Protein AF-0000000084681270 (afdb_homodimer)

Secondary structure (DSSP, 8-state):
----EEEEEE-TT-HHHHGGGGS--TTSSS----EEETTEEEEEESSGGGGTTHHHHHHHS--SSGGG-EEEEEETT-SS-EEEEEETTEEEEEPPTTEEEE--B-TTT--B-TT---EEEETT-SS------/----EEEEEE-TT-HHHHGGGGS--TTSSS----EEETTEEEEEESSGGGGTTHHHHHHHS--SSGGG-EEEEEETT-SS-EEEEEETTEEEEEPPTTEEEE--B-TTT--B-TT---EEEETT-TT------

Radius of gyration: 19.26 Å; Cα contacts (8 Å, |Δi|>4): 509; chains: 2; bounding box: 45×66×45 Å

Organism: Streptomyces collinus (strain DSM 40733 / Tue 365) (NCBI:txid1214242)

Nearest PDB structures (foldseek):
  2n2t-assembly1_A  TM=6.082E-01  e=7.227E-01  synthetic construct
  2ia0-assembly1_B  TM=5.111E-01  e=1.231E+00  Pyrococcus furiosus
  2ko1-assembly1_B  TM=4.071E-01  e=7.668E-01  Chlorobaculum tepidum
  2nwu-assembly1_B  TM=3.210E-01  e=6.811E-01  Saccharolobus solfataricus P2
  1gxu-assembly1_A  TM=4.336E-01  e=3.793E+00  Escherichia coli

Structure (mmCIF, N/CA/C/O backbone):
data_AF-0000000084681270-model_v1
#
loop_
_entity.id
_entity.type
_entity.pdbx_description
1 polymer 'Uncharacterized protein'
#
loop_
_atom_site.group_PDB
_atom_site.id
_atom_site.type_symbol
_atom_site.label_atom_id
_atom_site.label_alt_id
_atom_site.label_comp_id
_atom_site.label_asym_id
_atom_site.label_entity_id
_atom_site.label_seq_id
_atom_site.pdbx_PDB_ins_code
_atom_site.Cartn_x
_atom_site.Cartn_y
_atom_site.Cartn_z
_atom_site.occupancy
_atom_site.B_iso_or_equiv
_atom_site.auth_seq_id
_atom_site.auth_comp_id
_atom_site.auth_asym_id
_atom_site.auth_atom_id
_atom_site.pdbx_PDB_model_num
ATOM 1 N N . MET A 1 1 ? -10 -24.828 -2.941 1 43.88 1 MET A N 1
ATOM 2 C CA . MET A 1 1 ? -10.805 -23.656 -2.627 1 43.88 1 MET A CA 1
ATOM 3 C C . MET A 1 1 ? -10.227 -22.406 -3.277 1 43.88 1 MET A C 1
ATOM 5 O O . MET A 1 1 ? -9.016 -22.312 -3.492 1 43.88 1 MET A O 1
ATOM 9 N N . SER A 1 2 ? -10.945 -21.719 -4.16 1 52.53 2 SER A N 1
ATOM 10 C CA . SER A 1 2 ? -10.539 -20.594 -4.988 1 52.53 2 SER A CA 1
ATOM 11 C C . SER A 1 2 ? -9.953 -19.469 -4.141 1 52.53 2 SER A C 1
ATOM 13 O O . SER A 1 2 ? -10.508 -19.109 -3.104 1 52.53 2 SER A O 1
ATOM 15 N N . ARG A 1 3 ? -8.656 -19.312 -4.172 1 73.75 3 ARG A N 1
ATOM 16 C CA . ARG A 1 3 ? -8.031 -18.203 -3.449 1 73.75 3 ARG A CA 1
ATOM 17 C C . ARG A 1 3 ? -8.078 -16.922 -4.266 1 73.75 3 ARG A C 1
ATOM 19 O O . ARG A 1 3 ? -7.766 -16.922 -5.461 1 73.75 3 ARG A O 1
ATOM 26 N N . ILE A 1 4 ? -8.852 -15.922 -3.771 1 82.81 4 ILE A N 1
ATOM 27 C CA . ILE A 1 4 ? -8.977 -14.609 -4.395 1 82.81 4 ILE A CA 1
ATOM 28 C C . ILE A 1 4 ? -7.793 -13.727 -3.986 1 82.81 4 ILE A C 1
ATOM 30 O O . ILE A 1 4 ? -7.395 -13.719 -2.818 1 82.81 4 ILE A O 1
ATOM 34 N N . ALA A 1 5 ? -7.145 -13.188 -4.996 1 88.88 5 ALA A N 1
ATOM 35 C CA . ALA A 1 5 ? -6.051 -12.258 -4.734 1 88.88 5 ALA A CA 1
ATOM 36 C C . ALA A 1 5 ? -6.355 -10.883 -5.312 1 88.88 5 ALA A C 1
ATOM 38 O O . ALA A 1 5 ? -6.93 -10.766 -6.398 1 88.88 5 ALA A O 1
ATOM 39 N N . GLU A 1 6 ? -6.09 -9.852 -4.547 1 93.12 6 GLU A N 1
ATOM 40 C CA . GLU A 1 6 ? -6.125 -8.477 -5.02 1 93.12 6 GLU A CA 1
ATOM 41 C C . GLU A 1 6 ? -4.715 -7.91 -5.191 1 93.12 6 GLU A C 1
ATOM 43 O O . GLU A 1 6 ? -3.857 -8.102 -4.328 1 93.12 6 GLU A O 1
ATOM 48 N N . VAL A 1 7 ? -4.492 -7.234 -6.332 1 95.06 7 VAL A N 1
ATOM 49 C CA . VAL A 1 7 ? -3.197 -6.629 -6.633 1 95.06 7 VAL A CA 1
ATOM 50 C C . VAL A 1 7 ? -3.371 -5.133 -6.883 1 95.06 7 VAL A C 1
ATOM 52 O O . VAL A 1 7 ? -4.242 -4.723 -7.652 1 95.06 7 VAL A O 1
ATOM 55 N N . ILE A 1 8 ? -2.592 -4.328 -6.207 1 96.75 8 ILE A N 1
ATOM 56 C CA . ILE A 1 8 ? -2.566 -2.881 -6.395 1 96.75 8 ILE A CA 1
ATOM 57 C C . ILE A 1 8 ? -1.189 -2.451 -6.898 1 96.75 8 ILE A C 1
ATOM 59 O O . ILE A 1 8 ? -0.165 -2.85 -6.336 1 96.75 8 ILE A O 1
ATOM 63 N N . VAL A 1 9 ? -1.15 -1.712 -7.945 1 97.88 9 VAL A N 1
ATOM 64 C CA . VAL A 1 9 ? 0.09 -1.148 -8.469 1 97.88 9 VAL A CA 1
ATOM 65 C C . VAL A 1 9 ? 0.09 0.366 -8.273 1 97.88 9 VAL A C 1
ATOM 67 O O . VAL A 1 9 ? -0.853 1.051 -8.68 1 97.88 9 VAL A O 1
ATOM 70 N N . LEU A 1 10 ? 1.058 0.84 -7.605 1 97.62 10 LEU A N 1
ATOM 71 C CA . LEU A 1 10 ? 1.328 2.266 -7.453 1 97.62 10 LEU A CA 1
ATOM 72 C C . LEU A 1 10 ? 2.623 2.65 -8.164 1 97.62 10 LEU A C 1
ATOM 74 O O . LEU A 1 10 ? 3.656 2.008 -7.965 1 97.62 10 LEU A O 1
ATOM 78 N N . ALA A 1 11 ? 2.559 3.627 -8.977 1 97.31 11 ALA A N 1
ATOM 79 C CA . ALA A 1 11 ? 3.736 4.059 -9.727 1 97.31 11 ALA A CA 1
ATOM 80 C C . ALA A 1 11 ? 3.553 5.469 -10.273 1 97.31 11 ALA A C 1
ATOM 82 O O . ALA A 1 11 ? 2.49 5.805 -10.797 1 97.31 11 ALA A O 1
ATOM 83 N N . SER A 1 12 ? 4.57 6.258 -10.102 1 95 12 SER A N 1
ATOM 84 C CA . SER A 1 12 ? 4.52 7.629 -10.594 1 95 12 SER A CA 1
ATOM 85 C C . SER A 1 12 ? 4.695 7.676 -12.109 1 95 12 SER A C 1
ATOM 87 O O . SER A 1 12 ? 5.566 7.004 -12.664 1 95 12 SER A O 1
ATOM 89 N N . ASN A 1 13 ? 3.797 8.531 -12.734 1 94.5 13 ASN A N 1
ATOM 90 C CA . ASN A 1 13 ? 3.898 8.805 -14.164 1 94.5 13 ASN A CA 1
ATOM 91 C C . ASN A 1 13 ? 3.9 7.516 -14.984 1 94.5 13 ASN A C 1
ATOM 93 O O . ASN A 1 13 ? 4.688 7.375 -15.922 1 94.5 13 ASN A O 1
ATOM 97 N N . ALA A 1 14 ? 3.053 6.555 -14.633 1 96.88 14 ALA A N 1
ATOM 98 C CA . ALA A 1 14 ? 3.15 5.223 -15.227 1 96.88 14 ALA A CA 1
ATOM 99 C C . ALA A 1 14 ? 1.938 4.926 -16.109 1 96.88 14 ALA A C 1
ATOM 101 O O . ALA A 1 14 ? 1.683 3.768 -16.453 1 96.88 14 ALA A O 1
ATOM 102 N N . GLN A 1 15 ? 1.218 5.934 -16.5 1 96.38 15 GLN A N 1
ATOM 103 C CA . GLN A 1 15 ? -0.01 5.742 -17.266 1 96.38 15 GLN A CA 1
ATOM 104 C C . GLN A 1 15 ? 0.264 4.992 -18.562 1 96.38 15 GLN A C 1
ATOM 106 O O . GLN A 1 15 ? -0.46 4.059 -18.906 1 96.38 15 GLN A O 1
ATOM 111 N N . GLU A 1 16 ? 1.3 5.414 -19.234 1 96.81 16 GLU A N 1
ATOM 112 C CA . GLU A 1 16 ? 1.617 4.809 -20.516 1 96.81 16 GLU A CA 1
ATOM 113 C C . GLU A 1 16 ? 2.039 3.352 -20.359 1 96.81 16 GLU A C 1
ATOM 115 O O . GLU A 1 16 ? 1.731 2.514 -21.203 1 96.81 16 GLU A O 1
ATOM 120 N N . ILE A 1 17 ? 2.736 3.02 -19.312 1 97.25 17 ILE A N 1
ATOM 121 C CA . ILE A 1 17 ? 3.203 1.666 -19.031 1 97.25 17 ILE A CA 1
ATOM 122 C C . ILE A 1 17 ? 2.018 0.776 -18.672 1 97.25 17 ILE A C 1
ATOM 124 O O . ILE A 1 17 ? 1.953 -0.384 -19.078 1 97.25 17 ILE A O 1
ATOM 128 N N . MET A 1 18 ? 1.016 1.371 -17.953 1 97.62 18 MET A N 1
ATOM 129 C CA . MET A 1 18 ? -0.075 0.577 -17.391 1 97.62 18 MET A CA 1
ATOM 130 C C . MET A 1 18 ? -1.214 0.436 -18.391 1 97.62 18 MET A C 1
ATOM 132 O O . MET A 1 18 ? -2.025 -0.485 -18.297 1 97.62 18 MET A O 1
ATOM 136 N N . GLU A 1 19 ? -1.28 1.261 -19.359 1 96.94 19 GLU A N 1
ATOM 137 C CA . GLU A 1 19 ? -2.395 1.277 -20.297 1 96.94 19 GLU A CA 1
ATOM 138 C C . GLU A 1 19 ? -2.607 -0.097 -20.922 1 96.94 19 GLU A C 1
ATOM 140 O O . GLU A 1 19 ? -3.709 -0.647 -20.875 1 96.94 19 GLU A O 1
ATOM 145 N N . PRO A 1 20 ? -1.596 -0.76 -21.484 1 96.25 20 PRO A N 1
ATOM 146 C CA . PRO A 1 20 ? -1.811 -2.092 -22.047 1 96.25 20 PRO A CA 1
ATOM 147 C C . PRO A 1 20 ? -2.275 -3.109 -21.016 1 96.25 20 PRO A C 1
ATOM 149 O O . PRO A 1 20 ? -2.961 -4.078 -21.359 1 96.25 20 PRO A O 1
ATOM 152 N N . LEU A 1 21 ? -1.941 -2.914 -19.766 1 96.12 21 LEU A N 1
ATOM 153 C CA . LEU A 1 21 ? -2.258 -3.869 -18.703 1 96.12 21 LEU A CA 1
ATOM 154 C C . LEU A 1 21 ? -3.707 -3.723 -18.266 1 96.12 21 LEU A C 1
ATOM 156 O O . LEU A 1 21 ? -4.211 -4.547 -17.5 1 96.12 21 LEU A O 1
ATOM 160 N N . THR A 1 22 ? -4.359 -2.652 -18.75 1 95.94 22 THR A N 1
ATOM 161 C CA . THR A 1 22 ? -5.766 -2.436 -18.422 1 95.94 22 THR A CA 1
ATOM 162 C C . THR A 1 22 ? -6.664 -3.088 -19.469 1 95.94 22 THR A C 1
ATOM 164 O O . THR A 1 22 ? -7.891 -3.014 -19.375 1 95.94 22 THR A O 1
ATOM 167 N N . ARG A 1 23 ? -6.07 -3.727 -20.406 1 94.88 23 ARG A N 1
ATOM 168 C CA . ARG A 1 23 ? -6.805 -4.449 -21.438 1 94.88 23 ARG A CA 1
ATOM 169 C C . ARG A 1 23 ? -6.559 -5.949 -21.328 1 94.88 23 ARG A C 1
ATOM 171 O O . ARG A 1 23 ? -5.488 -6.383 -20.891 1 94.88 23 ARG A O 1
ATOM 178 N N . ARG A 1 24 ? -7.594 -6.637 -21.797 1 89.56 24 ARG A N 1
ATOM 179 C CA . ARG A 1 24 ? -7.41 -8.086 -21.844 1 89.56 24 ARG A CA 1
ATOM 180 C C . ARG A 1 24 ? -6.418 -8.477 -22.922 1 89.56 24 ARG A C 1
ATOM 182 O O . ARG A 1 24 ? -6.426 -7.906 -24.016 1 89.56 24 ARG A O 1
ATOM 189 N N . ASP A 1 25 ? -5.578 -9.344 -22.656 1 91.5 25 ASP A N 1
ATOM 190 C CA . ASP A 1 25 ? -4.59 -9.891 -23.578 1 91.5 25 ASP A CA 1
ATOM 191 C C . ASP A 1 25 ? -4.395 -11.391 -23.359 1 91.5 25 ASP A C 1
ATOM 193 O O . ASP A 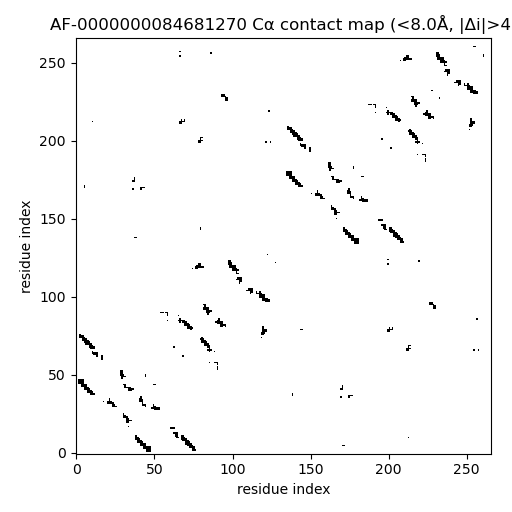1 25 ? -3.787 -11.805 -22.375 1 91.5 25 ASP A O 1
ATOM 197 N N . PRO A 1 26 ? -4.875 -12.219 -24.281 1 88.62 26 PRO A N 1
ATOM 198 C CA . PRO A 1 26 ? -4.789 -13.672 -24.109 1 88.62 26 PRO A CA 1
ATOM 199 C C . PRO A 1 26 ? -3.357 -14.195 -24.188 1 88.62 26 PRO A C 1
ATOM 201 O O . PRO A 1 26 ? -3.092 -15.344 -23.828 1 88.62 26 PRO A O 1
ATOM 204 N N . ASN A 1 27 ? -2.457 -13.344 -24.609 1 89.62 27 ASN A N 1
ATOM 205 C CA . ASN A 1 27 ? -1.076 -13.781 -24.781 1 89.62 27 ASN A CA 1
ATOM 206 C C . ASN A 1 27 ? -0.263 -13.594 -23.5 1 89.62 27 ASN A C 1
ATOM 208 O O . ASN A 1 27 ? 0.881 -14.047 -23.422 1 89.62 27 ASN A O 1
ATOM 212 N N . ARG A 1 28 ? -0.824 -13.008 -22.484 1 88.38 28 ARG A N 1
ATOM 213 C CA . ARG A 1 28 ? -0.102 -12.781 -21.234 1 88.38 28 ARG A CA 1
ATOM 214 C C . ARG A 1 28 ? -0.109 -14.031 -20.375 1 88.38 28 ARG A C 1
ATOM 216 O O . ARG A 1 28 ? -1.04 -14.836 -20.438 1 88.38 28 ARG A O 1
ATOM 223 N N . LYS A 1 29 ? 0.938 -14.133 -19.547 1 88.31 29 LYS A N 1
ATOM 224 C CA . LYS A 1 29 ? 1.085 -15.273 -18.641 1 88.31 29 LYS A CA 1
ATOM 225 C C . LYS A 1 29 ? 0.02 -15.25 -17.547 1 88.31 29 LYS A C 1
ATOM 227 O O . LYS A 1 29 ? -0.285 -16.281 -16.953 1 88.31 29 LYS A O 1
ATOM 232 N N . TRP A 1 30 ? -0.422 -14.102 -17.281 1 89.44 30 TRP A N 1
ATOM 233 C CA . TRP A 1 30 ? -1.449 -13.961 -16.266 1 89.44 30 TRP A CA 1
ATOM 234 C C . TRP A 1 30 ? -2.771 -13.516 -16.875 1 89.44 30 TRP A C 1
ATOM 236 O O . TRP A 1 30 ? -2.801 -12.984 -17.984 1 89.44 30 TRP A O 1
ATOM 246 N N . SER A 1 31 ? -3.793 -13.836 -16.094 1 86.81 31 SER A N 1
ATOM 247 C CA . SER A 1 31 ? -5.133 -13.523 -16.594 1 86.81 31 SER A CA 1
ATOM 248 C C . SER A 1 31 ? -5.711 -12.297 -15.891 1 86.81 31 SER A C 1
ATOM 250 O O . SER A 1 31 ? -5.25 -11.914 -14.812 1 86.81 31 SER A O 1
ATOM 252 N N . GLY A 1 32 ? -6.512 -11.586 -16.641 1 87.19 32 GLY A N 1
ATOM 253 C CA . GLY A 1 32 ? -7.188 -10.445 -16.047 1 87.19 32 GLY A CA 1
ATOM 254 C C . GLY A 1 32 ? -6.695 -9.117 -16.578 1 87.19 32 GLY A C 1
ATOM 255 O O . GLY A 1 32 ? -6.078 -9.062 -17.641 1 87.19 32 GLY A O 1
ATOM 256 N N . GLN A 1 33 ? -7.168 -8.055 -15.961 1 93.25 33 GLN A N 1
ATOM 257 C CA . GLN A 1 33 ? -6.789 -6.703 -16.359 1 93.25 33 GLN A CA 1
ATOM 258 C C . GLN A 1 33 ? -6.863 -5.742 -15.172 1 93.25 33 GLN A C 1
ATOM 260 O O . GLN A 1 33 ? -7.688 -5.922 -14.266 1 93.25 33 GLN A O 1
ATOM 265 N N . PHE A 1 34 ? -6 -4.754 -15.227 1 95.69 34 PHE A N 1
ATOM 266 C CA . PHE A 1 34 ? -6.008 -3.715 -14.203 1 95.69 34 PHE A CA 1
ATOM 267 C C . PHE A 1 34 ? -7.039 -2.643 -14.531 1 95.69 34 PHE A C 1
ATOM 269 O O . PHE A 1 34 ? -7.422 -2.475 -15.695 1 95.69 34 PHE A O 1
ATOM 276 N N . ALA A 1 35 ? -7.5 -2.033 -13.492 1 95.44 35 ALA A N 1
ATOM 277 C CA . ALA A 1 35 ? -8.328 -0.837 -13.609 1 95.44 35 ALA A CA 1
ATOM 278 C C . ALA A 1 35 ? -7.746 0.319 -12.805 1 95.44 35 ALA A C 1
ATOM 280 O O . ALA A 1 35 ? -7.258 0.123 -11.688 1 95.44 35 ALA A O 1
ATOM 281 N N . ALA A 1 36 ? -7.848 1.485 -13.375 1 93.31 36 ALA A N 1
ATOM 282 C CA . ALA A 1 36 ? -7.328 2.668 -12.695 1 93.31 36 ALA A CA 1
ATOM 283 C C . ALA A 1 36 ? -8.117 2.963 -11.43 1 93.31 36 ALA A C 1
ATOM 285 O O . ALA A 1 36 ? -9.344 2.816 -11.406 1 93.31 36 ALA A O 1
ATOM 286 N N . ALA A 1 37 ? -7.426 3.328 -10.391 1 89.88 37 ALA A N 1
ATOM 287 C CA . ALA A 1 37 ? -8 3.736 -9.109 1 89.88 37 ALA A CA 1
ATOM 288 C C . ALA A 1 37 ? -7.145 4.809 -8.445 1 89.88 37 ALA A C 1
ATOM 290 O O . ALA A 1 37 ? -6.098 4.508 -7.871 1 89.88 37 ALA A O 1
ATOM 291 N N . GLY A 1 38 ? -7.617 6.043 -8.453 1 84.38 38 GLY A N 1
ATOM 292 C CA . GLY A 1 38 ? -6.77 7.117 -7.957 1 84.38 38 GLY A CA 1
ATOM 293 C C . GLY A 1 38 ? -5.465 7.242 -8.719 1 84.38 38 GLY A C 1
ATOM 294 O O . GLY A 1 38 ? -5.465 7.367 -9.945 1 84.38 38 GLY A O 1
ATOM 295 N N . HIS A 1 39 ? -4.383 7.207 -7.961 1 82.5 39 HIS A N 1
ATOM 296 C CA . HIS A 1 39 ? -3.068 7.312 -8.586 1 82.5 39 HIS A CA 1
ATOM 297 C C . HIS A 1 39 ? -2.447 5.938 -8.797 1 82.5 39 HIS A C 1
ATOM 299 O O . HIS A 1 39 ? -1.242 5.824 -9.031 1 82.5 39 HIS A O 1
ATOM 305 N N . GLY A 1 40 ? -3.271 4.906 -8.688 1 94.44 40 GLY A N 1
ATOM 306 C CA . GLY A 1 40 ? -2.783 3.551 -8.891 1 94.44 40 GLY A CA 1
ATOM 307 C C . GLY A 1 40 ? -3.705 2.705 -9.75 1 94.44 40 GLY A C 1
ATOM 308 O O . GLY A 1 40 ? -4.516 3.238 -10.508 1 94.44 40 GLY A O 1
ATOM 309 N N . TRP A 1 41 ? -3.461 1.406 -9.789 1 96.94 41 TRP A N 1
ATOM 310 C CA . TRP A 1 41 ? -4.227 0.421 -10.539 1 96.94 41 TRP A CA 1
ATOM 311 C C . TRP A 1 41 ? -4.523 -0.81 -9.695 1 96.94 41 TRP A C 1
ATOM 313 O O . TRP A 1 41 ? -3.682 -1.24 -8.898 1 96.94 41 TRP A O 1
ATOM 323 N N . VAL A 1 42 ? -5.707 -1.335 -9.883 1 96.25 42 VAL A N 1
ATOM 324 C CA . VAL A 1 42 ? -6.121 -2.473 -9.07 1 96.25 42 VAL A CA 1
ATOM 325 C C . VAL A 1 42 ? -6.613 -3.602 -9.977 1 96.25 42 VAL A C 1
ATOM 327 O O . VAL A 1 42 ? -7.207 -3.348 -11.023 1 96.25 42 VAL A O 1
ATOM 330 N N . ALA A 1 43 ? -6.344 -4.844 -9.602 1 94.06 43 ALA A N 1
ATOM 331 C CA . ALA A 1 43 ? -6.879 -6.043 -10.242 1 94.06 43 ALA A CA 1
ATOM 332 C C . ALA A 1 43 ? -7.211 -7.117 -9.219 1 94.06 43 ALA A C 1
ATOM 334 O O . ALA A 1 43 ? -6.566 -7.207 -8.172 1 94.06 43 ALA A O 1
ATOM 335 N N . GLU A 1 44 ? -8.227 -7.852 -9.531 1 91 44 GLU A N 1
ATOM 336 C CA . GLU A 1 44 ? -8.617 -8.992 -8.703 1 91 44 GLU A CA 1
ATOM 337 C C . GLU A 1 44 ? -8.484 -10.305 -9.477 1 91 44 GLU A C 1
ATOM 339 O O . GLU A 1 44 ? -8.867 -10.383 -10.648 1 91 44 GLU A O 1
ATOM 344 N N . PHE A 1 45 ? -7.965 -11.25 -8.742 1 88.06 45 PHE A N 1
ATOM 345 C CA . PHE A 1 45 ? -7.789 -12.57 -9.32 1 88.06 45 PHE A CA 1
ATOM 346 C C . PHE A 1 45 ? -8.516 -13.633 -8.492 1 88.06 45 PHE A C 1
ATOM 348 O O . PHE A 1 45 ? -8.383 -13.656 -7.27 1 88.06 45 PHE A O 1
ATOM 355 N N . VAL A 1 46 ? -9.328 -14.516 -9.1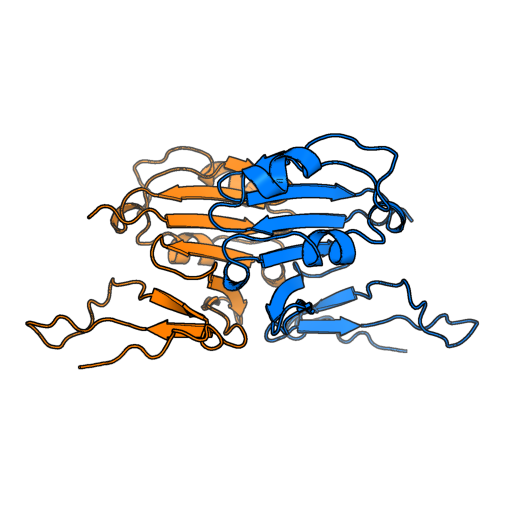33 1 81.25 46 VAL A N 1
ATOM 356 C CA . VAL A 1 46 ? -10.164 -15.477 -8.43 1 81.25 46 VAL A CA 1
ATOM 357 C C . VAL A 1 46 ? -9.43 -16.812 -8.305 1 81.25 46 VAL A C 1
ATOM 359 O O . VAL A 1 46 ? -9.859 -17.703 -7.566 1 81.25 46 VAL A O 1
ATOM 362 N N . ARG A 1 47 ? -8.297 -17.031 -8.922 1 77.88 47 ARG A N 1
ATOM 363 C CA . ARG A 1 47 ? -7.484 -18.234 -8.797 1 77.88 47 ARG A CA 1
ATOM 364 C C . ARG A 1 47 ? -5.996 -17.906 -8.82 1 77.88 47 ARG A C 1
ATOM 366 O O . ARG A 1 47 ? -5.578 -16.969 -9.5 1 77.88 47 ARG A O 1
ATOM 373 N N . ARG A 1 48 ? -5.309 -18.672 -8.086 1 74.12 48 ARG A N 1
ATOM 374 C CA . ARG A 1 48 ? -3.865 -18.469 -8.008 1 74.12 48 ARG A CA 1
ATOM 375 C C . ARG A 1 48 ? -3.225 -18.578 -9.391 1 74.12 48 ARG A C 1
ATOM 377 O O . ARG A 1 48 ? -2.303 -17.812 -9.711 1 74.12 48 ARG A O 1
ATOM 384 N N . SER A 1 49 ? -3.746 -19.453 -10.086 1 70.5 49 SER A N 1
ATOM 385 C CA . SER A 1 49 ? -3.176 -19.656 -11.414 1 70.5 49 SER A CA 1
ATOM 386 C C . SER A 1 49 ? -3.363 -18.422 -12.289 1 70.5 49 SER A C 1
ATOM 388 O O . SER A 1 49 ? -2.664 -18.234 -13.289 1 70.5 49 SER A O 1
ATOM 390 N N . GLY A 1 50 ? -4.227 -17.641 -11.867 1 74.25 50 GLY A N 1
ATOM 391 C CA . GLY A 1 50 ? -4.574 -16.484 -12.695 1 74.25 50 GLY A CA 1
ATOM 392 C C . GLY A 1 50 ? -3.543 -15.383 -12.641 1 74.25 50 GLY A C 1
ATOM 393 O O . GLY A 1 50 ? -3.523 -14.5 -13.5 1 74.25 50 GLY A O 1
ATOM 394 N N . TRP A 1 51 ? -2.684 -15.492 -11.672 1 76.25 51 TRP A N 1
ATOM 395 C CA . TRP A 1 51 ? -1.766 -14.359 -11.617 1 76.25 51 TRP A CA 1
ATOM 396 C C . TRP A 1 51 ? -0.318 -14.836 -11.555 1 76.25 51 TRP A C 1
ATOM 398 O O . TRP A 1 51 ? 0.581 -14.062 -11.211 1 76.25 51 TRP A O 1
ATOM 408 N N . VAL A 1 52 ? -0.188 -16.047 -11.867 1 79.25 52 VAL A N 1
ATOM 409 C CA . VAL A 1 52 ? 1.174 -16.547 -12.016 1 79.25 52 VAL A CA 1
ATOM 410 C C . VAL A 1 52 ? 1.886 -15.797 -13.141 1 79.25 52 VAL A C 1
ATOM 412 O O . VAL A 1 52 ? 1.355 -15.672 -14.242 1 79.25 52 VAL A O 1
ATOM 415 N N . GLY A 1 53 ? 3.051 -15.242 -12.812 1 88.25 53 GLY A N 1
ATOM 416 C CA . GLY A 1 53 ? 3.824 -14.508 -13.805 1 88.25 53 GLY A CA 1
ATOM 417 C C . GLY A 1 53 ? 3.607 -13.008 -13.734 1 88.25 53 GLY A C 1
ATOM 418 O O . GLY A 1 53 ? 4.316 -12.242 -14.391 1 88.25 53 GLY A O 1
ATOM 419 N N . LEU A 1 54 ? 2.621 -12.578 -13.062 1 91.81 54 LEU A N 1
ATOM 420 C CA . LEU A 1 54 ? 2.268 -11.164 -13 1 91.81 54 LEU A CA 1
ATOM 421 C C . LEU A 1 54 ? 3.438 -10.336 -12.477 1 91.81 54 LEU A C 1
ATOM 423 O O . LEU A 1 54 ? 3.803 -9.32 -13.078 1 91.81 54 LEU A O 1
ATOM 427 N N . LEU A 1 55 ? 4.062 -10.789 -11.398 1 93.31 55 LEU A N 1
ATOM 428 C CA . LEU A 1 55 ? 5.148 -10.031 -10.789 1 93.31 55 LEU A CA 1
ATOM 429 C C . LEU A 1 55 ? 6.336 -9.914 -11.742 1 93.31 55 LEU A C 1
ATOM 431 O O . LEU A 1 55 ? 6.969 -8.859 -11.828 1 93.31 55 LEU A O 1
ATOM 435 N N . GLU A 1 56 ? 6.598 -11.016 -12.414 1 93.94 56 GLU A N 1
ATOM 436 C CA . GLU A 1 56 ? 7.664 -10.984 -13.414 1 93.94 56 GLU A CA 1
ATOM 437 C C . GLU A 1 56 ? 7.355 -9.992 -14.523 1 93.94 56 GLU A C 1
ATOM 439 O O . GLU A 1 56 ? 8.25 -9.273 -14.984 1 93.94 56 GLU A O 1
ATOM 444 N N . ASP A 1 57 ? 6.16 -10.031 -14.953 1 95.38 57 ASP A N 1
ATOM 445 C CA . ASP A 1 57 ? 5.73 -9.102 -15.992 1 95.38 57 ASP A CA 1
ATOM 446 C C . ASP A 1 57 ? 5.863 -7.652 -15.523 1 95.38 57 ASP A C 1
ATOM 448 O O . ASP A 1 57 ? 6.453 -6.824 -16.219 1 95.38 57 ASP A O 1
ATOM 452 N N . LEU A 1 58 ? 5.367 -7.301 -14.328 1 96.94 58 LEU A N 1
ATOM 453 C CA . LEU A 1 58 ? 5.453 -5.957 -13.773 1 96.94 58 LEU A CA 1
ATOM 454 C C . LEU A 1 58 ? 6.91 -5.539 -13.594 1 96.94 58 LEU A C 1
ATOM 456 O O . LEU A 1 58 ? 7.273 -4.398 -13.891 1 96.94 58 LEU A O 1
ATOM 460 N N . GLU A 1 59 ? 7.734 -6.469 -13.164 1 97.88 59 GLU A N 1
ATOM 461 C CA . GLU A 1 59 ? 9.156 -6.203 -12.953 1 97.88 59 GLU A CA 1
ATOM 462 C C . GLU A 1 59 ? 9.836 -5.773 -14.25 1 97.88 59 GLU A C 1
ATOM 464 O O . GLU A 1 59 ? 10.719 -4.914 -14.234 1 97.88 59 GLU A O 1
ATOM 469 N N . SER A 1 60 ? 9.398 -6.312 -15.258 1 96.88 60 SER A N 1
ATOM 470 C CA . SER A 1 60 ? 10.094 -6.152 -16.531 1 96.88 60 SER A CA 1
ATOM 471 C C . SER A 1 60 ? 9.633 -4.891 -17.25 1 96.88 60 SER A C 1
ATOM 473 O O . SER A 1 60 ? 10.234 -4.488 -18.25 1 96.88 60 SER A O 1
ATOM 475 N N . GLN A 1 61 ? 8.602 -4.254 -16.812 1 97.5 61 GLN A N 1
ATOM 476 C CA . GLN A 1 61 ? 8.094 -3.066 -17.484 1 97.5 61 GLN A CA 1
ATOM 477 C C . GLN A 1 61 ? 9.109 -1.928 -17.438 1 97.5 61 GLN A C 1
ATOM 479 O O . GLN A 1 61 ? 9.836 -1.779 -16.453 1 97.5 61 GLN A O 1
ATOM 484 N N . PRO A 1 62 ? 9.203 -1.114 -18.453 1 97.31 62 PRO A N 1
ATOM 485 C CA . PRO A 1 62 ? 10.109 0.04 -18.453 1 97.31 62 PRO A CA 1
ATOM 486 C C . PRO A 1 62 ? 9.562 1.216 -17.656 1 97.31 62 PRO A C 1
ATOM 488 O O . PRO A 1 62 ? 9.203 2.248 -18.219 1 97.31 62 PRO A O 1
ATOM 491 N N . TRP A 1 63 ? 9.594 1.099 -16.328 1 97.56 63 TRP A N 1
ATOM 492 C CA . TRP A 1 63 ? 9.047 2.113 -15.445 1 97.56 63 TRP A CA 1
ATOM 493 C C . TRP A 1 63 ? 9.812 3.424 -15.57 1 97.56 63 TRP A C 1
ATOM 495 O O . TRP A 1 63 ? 11.047 3.443 -15.469 1 97.56 63 TRP A O 1
ATOM 505 N N . PRO A 1 64 ? 9.078 4.527 -15.742 1 96.75 64 PRO A N 1
ATOM 506 C CA . PRO A 1 64 ? 9.781 5.816 -15.797 1 96.75 64 PRO A CA 1
ATOM 507 C C . PRO A 1 64 ? 10.469 6.172 -14.484 1 96.75 64 PRO A C 1
ATOM 509 O O . PRO A 1 64 ? 11.516 6.828 -14.492 1 96.75 64 PRO A O 1
ATOM 512 N N . SER A 1 65 ? 9.844 5.816 -13.367 1 96.06 65 SER A N 1
ATOM 513 C CA . SER A 1 65 ? 10.406 5.988 -12.031 1 96.06 65 SER A CA 1
ATOM 514 C C . SER A 1 65 ? 10.352 4.688 -11.242 1 96.06 65 SER A C 1
ATOM 516 O O . SER A 1 65 ? 9.477 4.504 -10.391 1 96.06 65 SER A O 1
ATOM 518 N N . PRO A 1 66 ? 11.312 3.816 -11.422 1 97 66 PRO A N 1
ATOM 519 C CA . PRO A 1 66 ? 11.281 2.488 -10.805 1 97 66 PRO A CA 1
ATOM 520 C C . PRO A 1 66 ? 11.18 2.549 -9.281 1 97 66 PRO A C 1
ATOM 522 O O . PRO A 1 66 ? 10.508 1.716 -8.672 1 97 66 PRO A O 1
ATOM 525 N N . HIS A 1 67 ? 11.75 3.566 -8.688 1 96.88 67 HIS A N 1
ATOM 526 C CA . HIS A 1 67 ? 11.797 3.654 -7.23 1 96.88 67 HIS A CA 1
ATOM 527 C C . HIS A 1 67 ? 10.438 4.039 -6.66 1 96.88 67 HIS A C 1
ATOM 529 O O . HIS A 1 67 ? 10.211 3.932 -5.453 1 96.88 67 HIS A O 1
ATOM 535 N N . SER A 1 68 ? 9.539 4.492 -7.52 1 97 68 SER A N 1
ATOM 536 C CA . SER A 1 68 ? 8.195 4.84 -7.078 1 97 68 SER A CA 1
ATOM 537 C C . SER A 1 68 ? 7.266 3.631 -7.125 1 97 68 SER A C 1
ATOM 539 O O . SER A 1 68 ? 6.16 3.666 -6.578 1 97 68 SER A O 1
ATOM 541 N N . VAL A 1 69 ? 7.68 2.545 -7.727 1 98.06 69 VAL A N 1
ATOM 542 C CA . VAL A 1 69 ? 6.812 1.397 -7.969 1 98.06 69 VAL A CA 1
ATOM 543 C C . VAL A 1 69 ? 6.598 0.629 -6.668 1 98.06 69 VAL A C 1
ATOM 545 O O . VAL A 1 69 ? 7.562 0.239 -6.004 1 98.06 69 VAL A O 1
ATOM 548 N N . GLN A 1 70 ? 5.398 0.463 -6.297 1 98.5 70 GLN A N 1
ATOM 549 C CA . GLN A 1 70 ? 4.953 -0.372 -5.184 1 98.5 70 GLN A CA 1
ATOM 550 C C . GLN A 1 70 ? 3.801 -1.279 -5.605 1 98.5 70 GLN A C 1
ATOM 552 O O . GLN A 1 70 ? 2.871 -0.837 -6.281 1 98.5 70 GLN A O 1
ATOM 557 N N . VAL A 1 71 ? 3.949 -2.545 -5.32 1 97.81 71 VAL A N 1
ATOM 558 C CA . VAL A 1 71 ? 2.906 -3.523 -5.613 1 97.81 71 VAL A CA 1
ATOM 559 C C . VAL A 1 71 ? 2.412 -4.152 -4.312 1 97.81 71 VAL A C 1
ATOM 561 O O . VAL A 1 71 ? 3.203 -4.695 -3.535 1 97.81 71 VAL A O 1
ATOM 564 N N . LEU A 1 72 ? 1.135 -3.965 -4.035 1 97.06 72 LEU A N 1
ATOM 565 C CA . LEU A 1 72 ? 0.517 -4.613 -2.883 1 9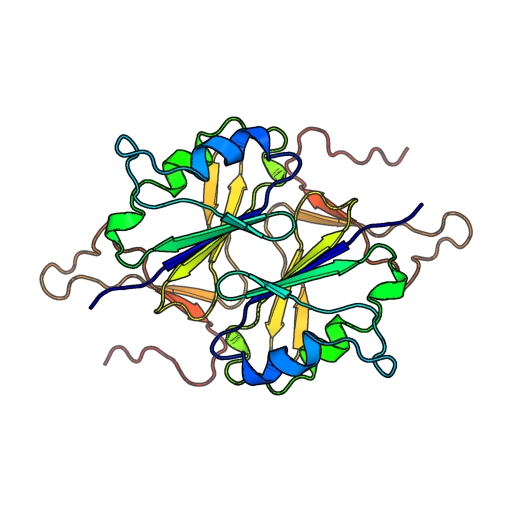7.06 72 LEU A CA 1
ATOM 566 C C . LEU A 1 72 ? -0.302 -5.824 -3.316 1 97.06 72 LEU A C 1
ATOM 568 O O . LEU A 1 72 ? -1.061 -5.754 -4.285 1 97.06 72 LEU A O 1
ATOM 572 N N . ILE A 1 73 ? -0.073 -6.945 -2.664 1 94.56 73 ILE A N 1
ATOM 573 C CA . ILE A 1 73 ? -0.814 -8.164 -2.969 1 94.56 73 ILE A CA 1
ATOM 574 C C . ILE A 1 73 ? -1.469 -8.703 -1.699 1 94.56 73 ILE A C 1
ATOM 576 O O . ILE A 1 73 ? -0.826 -8.789 -0.65 1 94.56 73 ILE A O 1
ATOM 580 N N . HIS A 1 74 ? -2.732 -8.961 -1.812 1 94.12 74 HIS A N 1
ATOM 581 C CA . HIS A 1 74 ? -3.484 -9.586 -0.728 1 94.12 74 HIS A CA 1
ATOM 582 C C . HIS A 1 74 ? -4.156 -10.875 -1.194 1 94.12 74 HIS A C 1
ATOM 584 O O . HIS A 1 74 ? -5.105 -10.828 -1.979 1 94.12 74 HIS A O 1
ATOM 590 N N . ASP A 1 75 ? -3.521 -11.969 -0.699 1 88.06 75 ASP A N 1
ATOM 591 C CA . ASP A 1 75 ? -4.219 -13.242 -0.82 1 88.06 75 ASP A CA 1
ATOM 592 C C . ASP A 1 75 ? -5.309 -13.375 0.241 1 88.06 75 ASP A C 1
ATOM 594 O O . ASP A 1 75 ? -5.148 -12.898 1.367 1 88.06 75 ASP A O 1
ATOM 598 N N . GLU A 1 76 ? -6.312 -14 -0.04 1 86.94 76 GLU A N 1
ATOM 599 C CA . GLU A 1 76 ? -7.477 -14.102 0.832 1 86.94 76 GLU A CA 1
ATOM 600 C C . GLU A 1 76 ? -7.09 -14.594 2.223 1 86.94 76 GLU A C 1
ATOM 602 O O . GLU A 1 76 ? -7.723 -14.234 3.215 1 86.94 76 GLU A O 1
ATOM 607 N N . GLU A 1 77 ? -6.035 -15.344 2.324 1 88.44 77 GLU A N 1
ATOM 608 C CA . GLU A 1 77 ? -5.645 -15.93 3.604 1 88.44 77 GLU A CA 1
ATOM 609 C C . GLU A 1 77 ? -4.676 -15.023 4.355 1 88.44 77 GLU A C 1
ATOM 611 O O . GLU A 1 77 ? -4.391 -15.242 5.531 1 88.44 77 GLU A O 1
ATOM 616 N N . ASP A 1 78 ? -4.191 -14 3.682 1 92.56 78 ASP A N 1
ATOM 617 C CA . ASP A 1 78 ? -3.242 -13.086 4.305 1 92.56 78 ASP A CA 1
ATOM 618 C C . ASP A 1 78 ? -3.932 -12.203 5.344 1 92.56 78 ASP A C 1
ATOM 620 O O . ASP A 1 78 ? -5.066 -11.766 5.137 1 92.56 78 ASP A O 1
ATOM 624 N N . ASP A 1 79 ? -3.195 -11.852 6.391 1 95.56 79 ASP A N 1
ATOM 625 C CA . ASP A 1 79 ? -3.713 -10.93 7.402 1 95.56 79 ASP A CA 1
ATOM 626 C C . ASP A 1 79 ? -3.729 -9.492 6.883 1 95.56 79 ASP A C 1
ATOM 628 O O . ASP A 1 79 ? -4.539 -8.68 7.324 1 95.56 79 ASP A O 1
ATOM 632 N N . CYS A 1 80 ? -2.914 -9.141 6.035 1 96.81 80 CYS A N 1
ATOM 633 C CA . CYS A 1 80 ? -2.781 -7.824 5.426 1 96.81 80 CYS A CA 1
ATOM 634 C C . CYS A 1 80 ? -2.092 -7.918 4.07 1 96.81 80 CYS A C 1
ATOM 636 O O . CYS A 1 80 ? -1.765 -9.016 3.609 1 96.81 80 CYS A O 1
ATOM 638 N N . PHE A 1 81 ? -1.999 -6.859 3.363 1 96.94 81 PHE A N 1
ATOM 639 C CA . PHE A 1 81 ? -1.327 -6.852 2.07 1 96.94 81 PHE A CA 1
ATOM 640 C C . PHE A 1 81 ? 0.183 -6.965 2.242 1 96.94 81 PHE A C 1
ATOM 642 O O . PHE A 1 81 ? 0.766 -6.305 3.105 1 96.94 81 PHE A O 1
ATOM 649 N N . GLY A 1 82 ? 0.786 -7.848 1.479 1 97 82 GLY A N 1
ATOM 650 C CA . GLY A 1 82 ? 2.225 -7.75 1.284 1 97 82 GLY A CA 1
ATOM 651 C C . GLY A 1 82 ? 2.627 -6.605 0.373 1 97 82 GLY A C 1
ATOM 652 O O . GLY A 1 82 ? 1.799 -6.078 -0.373 1 97 82 GLY A O 1
ATOM 653 N N . LEU A 1 83 ? 3.875 -6.195 0.475 1 98.19 83 LEU A N 1
ATOM 654 C CA . LEU A 1 83 ? 4.379 -5.066 -0.297 1 98.19 83 LEU A CA 1
ATOM 655 C C . LEU A 1 83 ? 5.645 -5.453 -1.061 1 98.19 83 LEU A C 1
ATOM 657 O O . LEU A 1 83 ? 6.559 -6.055 -0.494 1 98.19 83 LEU A O 1
ATOM 661 N N . TRP A 1 84 ? 5.633 -5.191 -2.387 1 97.81 84 TRP A N 1
ATOM 662 C CA . TRP A 1 84 ? 6.809 -5.348 -3.234 1 97.81 84 TRP A CA 1
ATOM 663 C C . TRP A 1 84 ? 7.316 -3.99 -3.719 1 97.81 84 TRP A C 1
ATOM 665 O O . TRP A 1 84 ? 6.52 -3.092 -4.008 1 97.81 84 TRP A O 1
ATOM 675 N N . MET A 1 85 ? 8.562 -3.824 -3.771 1 98.31 85 MET A N 1
ATOM 676 C CA . MET A 1 85 ? 9.219 -2.611 -4.254 1 98.31 85 MET A CA 1
ATOM 677 C C . MET A 1 85 ? 10.375 -2.951 -5.188 1 98.31 85 MET A C 1
ATOM 679 O O . MET A 1 85 ? 10.906 -4.062 -5.145 1 98.31 85 MET A O 1
ATOM 683 N N . MET A 1 86 ? 10.719 -2.004 -6.035 1 98.12 86 MET A N 1
ATOM 684 C CA . MET A 1 86 ? 11.859 -2.164 -6.93 1 98.12 86 MET A CA 1
ATOM 685 C C . MET A 1 86 ? 13.172 -1.909 -6.191 1 98.12 86 MET A C 1
ATOM 687 O O . MET A 1 86 ? 13.422 -0.793 -5.734 1 98.12 86 MET A O 1
ATOM 691 N N . HIS A 1 87 ? 13.945 -2.938 -5.961 1 97.06 87 HIS A N 1
ATOM 692 C CA . HIS A 1 87 ? 15.289 -2.877 -5.402 1 97.06 87 HIS A CA 1
ATOM 693 C C . HIS A 1 87 ? 16.312 -3.457 -6.371 1 97.06 87 HIS A C 1
ATOM 695 O O . HIS A 1 87 ? 16.234 -4.629 -6.742 1 97.06 87 HIS A O 1
ATOM 701 N N . ASP A 1 88 ? 17.297 -2.619 -6.816 1 95.5 88 ASP A N 1
ATOM 702 C CA . ASP A 1 88 ? 18.359 -3.057 -7.723 1 95.5 88 ASP A CA 1
ATOM 703 C C . ASP A 1 88 ? 17.766 -3.729 -8.961 1 95.5 88 ASP A C 1
ATOM 705 O O . ASP A 1 88 ? 18.219 -4.801 -9.359 1 95.5 88 ASP A O 1
ATOM 709 N N . GLY A 1 89 ? 16.719 -3.176 -9.422 1 94.81 89 GLY A N 1
ATOM 710 C CA . GLY A 1 89 ? 16.125 -3.623 -10.672 1 94.81 89 GLY A CA 1
ATOM 711 C C . GLY A 1 89 ? 15.211 -4.82 -10.5 1 94.81 89 GLY A C 1
ATOM 712 O O . GLY A 1 89 ? 14.703 -5.363 -11.484 1 94.81 89 GLY A O 1
ATOM 713 N N . ARG A 1 90 ? 14.977 -5.207 -9.305 1 97.38 90 ARG A N 1
ATOM 714 C CA . ARG A 1 90 ? 14.133 -6.363 -9.031 1 97.38 90 ARG A CA 1
ATOM 715 C C . ARG A 1 90 ? 12.93 -5.969 -8.172 1 97.38 90 ARG A C 1
ATOM 717 O O . ARG A 1 90 ? 13.055 -5.156 -7.258 1 97.38 90 ARG A O 1
ATOM 724 N N . LEU A 1 91 ? 11.805 -6.508 -8.523 1 97.31 91 LEU A N 1
ATOM 725 C CA . LEU A 1 91 ? 10.617 -6.367 -7.691 1 97.31 91 LEU A CA 1
ATOM 726 C C . LEU A 1 91 ? 10.617 -7.398 -6.566 1 97.31 91 LEU A C 1
ATOM 728 O O . LEU A 1 91 ? 10.398 -8.586 -6.812 1 97.31 91 LEU A O 1
ATOM 732 N N . VAL A 1 92 ? 10.828 -6.965 -5.332 1 96.81 92 VAL A N 1
ATOM 733 C CA . VAL A 1 92 ? 10.992 -7.902 -4.227 1 96.81 92 VAL A CA 1
ATOM 734 C C . VAL A 1 92 ? 9.992 -7.574 -3.117 1 96.81 92 VAL A C 1
ATOM 736 O O . VAL A 1 92 ? 9.641 -6.41 -2.914 1 96.81 92 VAL A O 1
ATOM 739 N N . GLU A 1 93 ? 9.57 -8.609 -2.447 1 96.38 93 GLU A N 1
ATOM 740 C CA . GLU A 1 93 ? 8.75 -8.375 -1.265 1 96.38 93 GLU A CA 1
ATOM 741 C C . GLU A 1 93 ? 9.57 -7.781 -0.125 1 96.38 93 GLU A C 1
ATOM 743 O O . GLU A 1 93 ? 10.609 -8.336 0.252 1 96.38 93 GLU A O 1
ATOM 748 N N . VAL A 1 94 ? 9.078 -6.672 0.441 1 97.06 94 VAL A N 1
ATOM 749 C CA . VAL A 1 94 ? 9.812 -6.051 1.536 1 97.06 94 VAL A CA 1
ATOM 750 C C . VAL A 1 94 ? 9.219 -6.488 2.873 1 97.06 94 VAL A C 1
ATOM 752 O O . VAL A 1 94 ? 8.008 -6.664 2.992 1 97.06 94 VAL A O 1
ATOM 755 N N . PRO A 1 95 ? 10.117 -6.723 3.795 1 95.25 95 PRO A N 1
ATOM 756 C CA . PRO A 1 95 ? 9.609 -7.117 5.109 1 95.25 95 PRO A CA 1
ATOM 757 C C . PRO A 1 95 ? 8.836 -5.996 5.805 1 95.25 95 PRO A C 1
ATOM 759 O O . PRO A 1 95 ? 9.281 -4.848 5.805 1 95.25 95 PRO A O 1
ATOM 762 N N . LEU A 1 96 ? 7.672 -6.312 6.27 1 97.19 96 LEU A N 1
ATOM 763 C CA . LEU A 1 96 ? 6.883 -5.406 7.102 1 97.19 96 LEU A CA 1
ATOM 764 C C . LEU A 1 96 ? 6.988 -5.785 8.57 1 97.19 96 LEU A C 1
ATOM 766 O O . LEU A 1 96 ? 6.992 -6.973 8.914 1 97.19 96 LEU A O 1
ATOM 770 N N . PRO A 1 97 ? 7.16 -4.801 9.406 1 96.5 97 PRO A N 1
ATOM 771 C CA . PRO A 1 97 ? 7.246 -5.129 10.836 1 96.5 97 PRO A CA 1
ATOM 772 C C . PRO A 1 97 ? 6.043 -5.93 11.328 1 96.5 97 PRO A C 1
ATOM 774 O O . PRO A 1 97 ? 4.926 -5.727 10.852 1 96.5 97 PRO A O 1
ATOM 777 N N . ARG A 1 98 ? 6.363 -6.875 12.18 1 97 98 ARG A N 1
ATOM 778 C CA . ARG A 1 98 ? 5.363 -7.672 12.883 1 97 98 ARG A CA 1
ATOM 779 C C . ARG A 1 98 ? 4.578 -8.547 11.906 1 97 98 ARG A C 1
ATOM 781 O O . ARG A 1 98 ? 3.381 -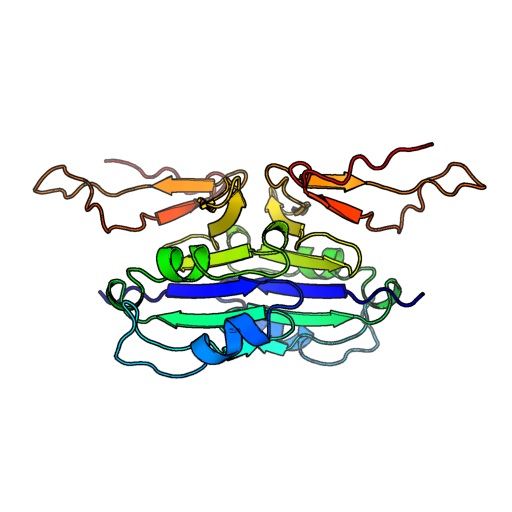8.773 12.094 1 97 98 ARG A O 1
ATOM 788 N N . THR A 1 99 ? 5.137 -8.867 10.805 1 96.75 99 THR A N 1
ATOM 789 C CA . THR A 1 99 ? 4.555 -9.828 9.875 1 96.75 99 THR A CA 1
ATOM 790 C C . THR A 1 99 ? 5.551 -10.938 9.555 1 96.75 99 THR A C 1
ATOM 792 O O . THR A 1 99 ? 6.766 -10.75 9.664 1 96.75 99 THR A O 1
ATOM 795 N N . SER A 1 100 ? 5.059 -12.086 9.211 1 94.19 100 SER A N 1
ATOM 796 C CA . SER A 1 100 ? 5.855 -13.203 8.711 1 94.19 100 SER A CA 1
ATOM 797 C C . SER A 1 100 ? 5.086 -14.016 7.684 1 94.19 100 SER A C 1
ATOM 799 O O . SER A 1 100 ? 3.883 -14.242 7.832 1 94.19 100 SER A O 1
ATOM 801 N N . ARG A 1 101 ? 5.77 -14.375 6.664 1 91.44 101 ARG A N 1
ATOM 802 C CA . ARG A 1 101 ? 5.16 -15.25 5.668 1 91.44 101 ARG A CA 1
ATOM 803 C C . ARG A 1 101 ? 5.43 -16.719 5.988 1 91.44 101 ARG A C 1
ATOM 805 O O . ARG A 1 101 ? 6.57 -17.094 6.258 1 91.44 101 ARG A O 1
ATOM 812 N N . TYR A 1 102 ? 4.41 -17.453 5.957 1 88.5 102 TYR A N 1
ATOM 813 C CA . TYR A 1 102 ? 4.504 -18.875 6.246 1 88.5 102 TYR A CA 1
ATOM 814 C C . TYR A 1 102 ? 4.18 -19.719 5.012 1 88.5 102 TYR A C 1
ATOM 816 O O . TYR A 1 102 ? 3.264 -19.391 4.258 1 88.5 102 TYR A O 1
ATOM 824 N N . PHE A 1 103 ? 4.98 -20.688 4.805 1 84.38 103 PHE A N 1
ATOM 825 C CA . PHE A 1 103 ? 4.777 -21.578 3.674 1 84.38 103 PHE A CA 1
ATOM 826 C C . PHE A 1 103 ? 4.406 -22.984 4.152 1 84.38 103 PHE A C 1
ATOM 828 O O . PHE A 1 103 ? 4.965 -23.469 5.137 1 84.38 103 PHE A O 1
ATOM 835 N N . TRP A 1 104 ? 3.232 -23.406 3.68 1 75.31 104 TRP A N 1
ATOM 836 C CA . TRP A 1 104 ? 2.801 -24.734 4.094 1 75.31 104 TRP A CA 1
ATOM 837 C C . TRP A 1 104 ? 3.514 -25.812 3.287 1 75.31 104 TRP A C 1
ATOM 839 O O . TRP A 1 104 ? 3.707 -25.672 2.078 1 75.31 104 TRP A O 1
ATOM 849 N N . ARG A 1 105 ? 4.059 -26.641 4.051 1 69.56 105 ARG A N 1
ATOM 850 C CA . ARG A 1 105 ? 4.672 -27.812 3.432 1 69.56 105 ARG A CA 1
ATOM 851 C C . ARG A 1 105 ? 3.615 -28.844 3.047 1 69.56 105 ARG A C 1
ATOM 853 O O . ARG A 1 105 ? 2.65 -29.047 3.783 1 69.56 105 ARG A O 1
ATOM 860 N N . ASN A 1 106 ? 3.689 -29.203 1.764 1 63.91 106 ASN A N 1
ATOM 861 C CA . ASN A 1 106 ? 2.863 -30.344 1.397 1 63.91 106 ASN A CA 1
ATOM 862 C C . ASN A 1 106 ? 3.012 -31.484 2.4 1 63.91 106 ASN A C 1
ATOM 864 O O . ASN A 1 106 ? 4.129 -31.922 2.688 1 63.91 106 ASN A O 1
ATOM 868 N N . HIS A 1 107 ? 1.919 -31.734 3.139 1 64.44 107 HIS A N 1
ATOM 869 C CA . HIS A 1 107 ? 1.97 -32.781 4.152 1 64.44 107 HIS A CA 1
ATOM 870 C C . HIS A 1 107 ? 2.447 -34.094 3.562 1 64.44 107 HIS A C 1
ATOM 872 O O . HIS A 1 107 ? 3.02 -34.938 4.27 1 64.44 107 HIS A O 1
ATOM 878 N N . TYR A 1 108 ? 2.205 -34.25 2.303 1 66.19 108 TYR A N 1
ATOM 879 C CA . TYR A 1 108 ? 2.516 -35.531 1.694 1 66.19 108 TYR A CA 1
ATOM 880 C C . TYR A 1 108 ? 3.957 -35.562 1.203 1 66.19 108 TYR A C 1
ATOM 882 O O . TYR A 1 108 ? 4.656 -36.562 1.39 1 66.19 108 TYR A O 1
ATOM 890 N N . THR A 1 109 ? 4.395 -34.5 0.675 1 69.19 109 THR A N 1
ATOM 891 C CA . THR A 1 109 ? 5.727 -34.531 0.075 1 69.19 109 THR A CA 1
ATOM 892 C C . THR A 1 109 ? 6.734 -33.812 0.984 1 69.19 109 THR A C 1
ATOM 894 O O . THR A 1 109 ? 7.945 -33.969 0.816 1 69.19 109 THR A O 1
ATOM 897 N N . GLY A 1 110 ? 6.156 -33.25 1.957 1 68.25 110 GLY A N 1
ATOM 898 C CA . GLY A 1 110 ? 6.996 -32.469 2.861 1 68.25 110 GLY A CA 1
ATOM 899 C C . GLY A 1 110 ? 7.594 -31.234 2.217 1 68.25 110 GLY A C 1
ATOM 900 O O . GLY A 1 110 ? 8.367 -30.516 2.848 1 68.25 110 GLY A O 1
ATOM 901 N N . GLU A 1 111 ? 7.203 -31.172 0.866 1 68.06 111 GLU A N 1
ATOM 902 C CA . GLU A 1 111 ? 7.809 -30.078 0.122 1 68.06 111 GLU A CA 1
ATOM 903 C C . GLU A 1 111 ? 6.867 -28.875 0.046 1 68.06 111 GLU A C 1
ATOM 905 O O . GLU A 1 111 ? 5.645 -29.031 0.13 1 68.06 111 GLU A O 1
ATOM 910 N N . VAL A 1 112 ? 7.461 -27.719 0.16 1 66.38 112 VAL A N 1
ATOM 911 C CA . VAL A 1 112 ? 6.707 -26.484 -0.058 1 66.38 112 VAL A CA 1
ATOM 912 C C . VAL A 1 112 ? 6.453 -26.297 -1.552 1 66.38 112 VAL A C 1
ATOM 914 O O . VAL A 1 112 ? 7.379 -26.406 -2.363 1 66.38 112 VAL A O 1
ATOM 917 N N . ASP A 1 113 ? 5.156 -26.312 -1.902 1 65.88 113 ASP A N 1
ATOM 918 C CA . ASP A 1 113 ? 4.789 -25.984 -3.277 1 65.88 113 ASP A CA 1
ATOM 919 C C . ASP A 1 113 ? 5.414 -24.656 -3.711 1 65.88 113 ASP A C 1
ATOM 921 O O . ASP A 1 113 ? 5.184 -23.625 -3.086 1 65.88 113 ASP A O 1
ATOM 925 N N . ALA A 1 114 ? 6.395 -24.75 -4.621 1 63.12 114 ALA A N 1
ATOM 926 C CA . ALA A 1 114 ? 7.137 -23.594 -5.113 1 63.12 114 ALA A CA 1
ATOM 927 C C . ALA A 1 114 ? 6.188 -22.484 -5.566 1 63.12 114 ALA A C 1
ATOM 929 O O . ALA A 1 114 ? 6.547 -21.312 -5.547 1 63.12 114 ALA A O 1
ATOM 930 N N . ASP A 1 115 ? 5.02 -22.844 -5.918 1 64.75 115 ASP A N 1
ATOM 931 C CA . ASP A 1 115 ? 4.094 -21.859 -6.469 1 64.75 115 ASP A CA 1
ATOM 932 C C . ASP A 1 115 ? 3.16 -21.328 -5.387 1 64.75 115 ASP A C 1
ATOM 934 O O . ASP A 1 115 ? 2.316 -20.469 -5.656 1 64.75 115 ASP A O 1
ATOM 938 N N . CYS A 1 116 ? 3.43 -21.906 -4.23 1 70.62 116 CYS A N 1
ATOM 939 C CA . CYS A 1 116 ? 2.576 -21.438 -3.143 1 70.62 116 CYS A CA 1
ATOM 940 C C . CYS A 1 116 ? 3.002 -20.062 -2.662 1 70.62 116 CYS A C 1
ATOM 942 O O . CYS A 1 116 ? 4.164 -19.844 -2.312 1 70.62 116 CYS A O 1
ATOM 944 N N . PRO A 1 117 ? 2.184 -19.094 -2.754 1 74.69 117 PRO A N 1
ATOM 945 C CA . PRO A 1 117 ? 2.551 -17.734 -2.332 1 74.69 117 PRO A CA 1
ATOM 946 C C . PRO A 1 117 ? 2.76 -17.625 -0.823 1 74.69 117 PRO A C 1
ATOM 948 O O . PRO A 1 117 ? 3.283 -16.609 -0.341 1 74.69 117 PRO A O 1
ATOM 951 N N . GLY A 1 118 ? 2.508 -18.734 -0.07 1 83.94 118 GLY A N 1
ATOM 952 C CA . GLY A 1 118 ? 2.543 -18.609 1.379 1 83.94 118 GLY A CA 1
ATOM 953 C C . GLY A 1 118 ? 1.449 -17.719 1.928 1 83.94 118 GLY A C 1
ATOM 954 O O . GLY A 1 118 ? 0.557 -17.297 1.189 1 83.94 118 GLY A O 1
ATOM 955 N N . ILE A 1 119 ? 1.394 -17.641 3.197 1 90.25 119 ILE A N 1
ATOM 956 C CA . ILE A 1 119 ? 0.415 -16.812 3.883 1 90.25 119 ILE A CA 1
ATOM 957 C C . ILE A 1 119 ? 1.134 -15.75 4.719 1 90.25 119 ILE A C 1
ATOM 959 O O . ILE A 1 119 ? 2.023 -16.078 5.508 1 90.25 119 ILE A O 1
ATOM 963 N N . LEU A 1 120 ? 0.753 -14.555 4.492 1 94.38 120 LEU A N 1
ATOM 964 C CA . LEU A 1 120 ? 1.304 -13.469 5.301 1 94.38 120 LEU A CA 1
ATOM 965 C C . LEU A 1 120 ? 0.517 -13.305 6.598 1 94.38 120 LEU A C 1
ATOM 967 O O . LEU A 1 120 ? -0.67 -12.969 6.566 1 94.38 120 LEU A O 1
ATOM 971 N N . MET A 1 121 ? 1.236 -13.461 7.652 1 95.25 121 MET A N 1
ATOM 972 C CA . MET A 1 121 ? 0.576 -13.406 8.953 1 95.25 121 MET A CA 1
ATOM 973 C C . MET A 1 121 ? 1.127 -12.258 9.797 1 95.25 121 MET A C 1
ATOM 975 O O . MET A 1 121 ? 2.314 -11.938 9.719 1 95.25 121 MET A O 1
ATOM 979 N N . ARG A 1 122 ? 0.209 -11.602 10.586 1 97 122 ARG A N 1
ATOM 980 C CA . ARG A 1 122 ? 0.632 -10.68 11.625 1 97 122 ARG A CA 1
ATOM 981 C C . ARG A 1 122 ? 1.127 -11.43 12.859 1 97 122 ARG A C 1
ATOM 983 O O . ARG A 1 122 ? 0.463 -12.352 13.336 1 97 122 ARG A O 1
ATOM 990 N N . THR A 1 123 ? 2.271 -11.062 13.336 1 95.81 123 THR A N 1
ATOM 991 C CA . THR A 1 123 ? 2.863 -11.781 14.453 1 95.81 123 THR A CA 1
ATOM 992 C C . THR A 1 123 ? 2.418 -11.172 15.781 1 95.81 123 THR A C 1
ATOM 994 O O . THR A 1 123 ? 2.705 -11.719 16.844 1 95.81 123 THR A O 1
ATOM 997 N N . ASP A 1 124 ? 1.792 -10.094 15.891 1 94.38 124 ASP A N 1
ATOM 998 C CA . ASP A 1 124 ? 1.373 -9.414 17.109 1 94.38 124 ASP A CA 1
ATOM 999 C C . ASP A 1 124 ? -0.119 -9.609 17.375 1 94.38 124 ASP A C 1
ATOM 1001 O O . ASP A 1 124 ? -0.702 -8.945 18.219 1 94.38 124 ASP A O 1
ATOM 1005 N N . LYS A 1 125 ? -0.65 -10.508 16.562 1 86.81 125 LYS A N 1
ATOM 1006 C CA . LYS A 1 125 ? -2.037 -10.875 16.828 1 86.81 125 LYS A CA 1
ATOM 1007 C C . LYS A 1 125 ? -2.141 -11.781 18.047 1 86.81 125 LYS A C 1
ATOM 1009 O O . LYS A 1 125 ? -1.239 -12.578 18.328 1 86.81 125 LYS A O 1
ATOM 1014 N N . SER A 1 126 ? -2.553 -11.312 19.25 1 69.12 126 SER A N 1
ATOM 1015 C CA . SER A 1 126 ? -2.643 -12.125 20.453 1 69.12 126 SER A CA 1
ATOM 1016 C C . SER A 1 126 ? -2.953 -13.578 20.109 1 69.12 126 SER A C 1
ATOM 1018 O O . SER A 1 126 ? -2.527 -14.492 20.828 1 69.12 126 SER A O 1
ATOM 1020 N N . ASP A 1 127 ? -3.771 -13.836 19.359 1 52.94 127 ASP A N 1
ATOM 1021 C CA . ASP A 1 127 ? -4.207 -15.227 19.297 1 52.94 127 ASP A CA 1
ATOM 1022 C C . ASP A 1 127 ? -3.15 -16.109 18.625 1 52.94 127 ASP A C 1
ATOM 1024 O O . ASP A 1 127 ? -3.043 -17.297 18.906 1 52.94 127 ASP A O 1
ATOM 1028 N N . ALA A 1 128 ? -2.617 -15.836 17.547 1 49.78 128 ALA A N 1
ATOM 1029 C CA . ALA A 1 128 ? -2.514 -16.906 16.547 1 49.78 128 ALA A CA 1
ATOM 1030 C C . ALA A 1 128 ? -1.164 -17.609 16.656 1 49.78 128 ALA A C 1
ATOM 1032 O O . ALA A 1 128 ? -0.173 -17.141 16.078 1 49.78 128 ALA A O 1
ATOM 1033 N N . SER A 1 129 ? -0.506 -17.969 17.719 1 45.12 129 SER A N 1
ATOM 1034 C CA . SER A 1 129 ? 0.507 -18.969 17.391 1 45.12 129 SER A CA 1
ATOM 1035 C C . SER A 1 129 ? -0.034 -20.016 16.422 1 45.12 129 SER A C 1
ATOM 1037 O O . SER A 1 129 ? -1.124 -20.562 16.625 1 45.12 129 SER A O 1
ATOM 1039 N N . PRO A 1 130 ? 0.283 -20.078 15.219 1 45.88 130 PRO A N 1
ATOM 1040 C CA . PRO A 1 130 ? -0.047 -21.359 14.594 1 45.88 130 PRO A CA 1
ATOM 1041 C C . PRO A 1 130 ? 0.391 -22.547 15.438 1 45.88 130 PRO A C 1
ATOM 1043 O O . PRO A 1 130 ? 1.572 -22.672 15.773 1 45.88 130 PRO A O 1
ATOM 1046 N N . GLU A 1 131 ? -0.29 -22.906 16.547 1 37.53 131 GLU A N 1
ATOM 1047 C CA . GLU A 1 131 ? 0.044 -24.172 17.172 1 37.53 131 GLU A CA 1
ATOM 1048 C C . GLU A 1 131 ? 0.231 -25.281 16.141 1 37.53 131 GLU A C 1
ATOM 1050 O O . GLU A 1 131 ? -0.686 -25.578 15.367 1 37.53 131 GLU A O 1
ATOM 1055 N N . GLY A 1 132 ? 1.267 -25.375 15.422 1 33.94 132 GLY A N 1
ATOM 1056 C CA . GLY A 1 132 ? 1.635 -26.719 15 1 33.94 132 GLY A CA 1
ATOM 1057 C C . GLY A 1 132 ? 1.411 -27.766 16.078 1 33.94 132 GLY A C 1
ATOM 1058 O O . GLY A 1 132 ? 2.08 -27.75 17.109 1 33.94 132 GLY A O 1
ATOM 1059 N N . ASP A 1 133 ? 0.133 -28.125 16.453 1 29.08 133 ASP A N 1
ATOM 1060 C CA . ASP A 1 133 ? 0.086 -29.469 17.016 1 29.08 133 ASP A CA 1
ATOM 1061 C C . ASP A 1 133 ? 0.648 -30.5 16.031 1 29.08 133 ASP A C 1
ATOM 1063 O O . ASP A 1 133 ? 0.445 -30.375 14.82 1 29.08 133 ASP A O 1
ATOM 1067 N N . MET B 1 1 ? 2.939 26.406 -2.418 1 44.62 1 MET B N 1
ATOM 1068 C CA . MET B 1 1 ? 2.617 25.547 -3.545 1 44.62 1 MET B CA 1
ATOM 1069 C C . MET B 1 1 ? 1.786 24.344 -3.088 1 44.62 1 MET B C 1
ATOM 1071 O O . MET B 1 1 ? 1.877 23.922 -1.934 1 44.62 1 MET B O 1
ATOM 1075 N N . SER B 1 2 ? 0.599 24.109 -3.631 1 53 2 SER B N 1
ATOM 1076 C CA . SER B 1 2 ? -0.398 23.109 -3.25 1 53 2 SER B CA 1
ATOM 1077 C C . SER B 1 2 ? 0.193 21.703 -3.266 1 53 2 SER B C 1
ATOM 1079 O O . SER B 1 2 ? 0.906 21.344 -4.199 1 53 2 SER B O 1
ATOM 1081 N N . ARG B 1 3 ? 0.43 21.156 -2.115 1 73.75 3 ARG B N 1
ATOM 1082 C CA . ARG B 1 3 ? 0.914 19.781 -2.029 1 73.75 3 ARG B CA 1
ATOM 1083 C C . ARG B 1 3 ? -0.244 18.797 -2.072 1 73.75 3 ARG B C 1
ATOM 1085 O O . ARG B 1 3 ? -1.216 18.938 -1.326 1 73.75 3 ARG B O 1
ATOM 1092 N N . ILE B 1 4 ? -0.331 18.047 -3.209 1 82.12 4 ILE B N 1
ATOM 1093 C CA . ILE B 1 4 ? -1.36 17.031 -3.406 1 82.12 4 ILE B CA 1
ATOM 1094 C C . ILE B 1 4 ? -0.958 15.734 -2.693 1 82.12 4 ILE B C 1
ATOM 1096 O O . ILE B 1 4 ? 0.2 15.312 -2.762 1 82.12 4 ILE B O 1
ATOM 1100 N N . ALA B 1 5 ? -1.88 15.258 -1.875 1 88.81 5 ALA B N 1
ATOM 1101 C CA . ALA B 1 5 ? -1.656 13.984 -1.196 1 88.81 5 ALA B CA 1
ATOM 1102 C C . ALA B 1 5 ? -2.723 12.961 -1.584 1 88.81 5 ALA B C 1
ATOM 1104 O O . ALA B 1 5 ? -3.896 13.312 -1.733 1 88.81 5 ALA B O 1
ATOM 1105 N N . GLU B 1 6 ? -2.287 11.758 -1.859 1 93.25 6 GLU B N 1
ATOM 1106 C CA . GLU B 1 6 ? -3.184 10.617 -2.045 1 93.25 6 GLU B CA 1
ATOM 1107 C C . GLU B 1 6 ? -3.133 9.672 -0.846 1 93.25 6 GLU B C 1
ATOM 1109 O O . GLU B 1 6 ? -2.053 9.359 -0.34 1 93.25 6 GLU B O 1
ATOM 1114 N N . VAL B 1 7 ? -4.336 9.258 -0.384 1 95.06 7 VAL B N 1
ATOM 1115 C CA . VAL B 1 7 ? -4.445 8.344 0.75 1 95.06 7 VAL B CA 1
ATOM 1116 C C . VAL B 1 7 ? -5.223 7.098 0.334 1 95.06 7 VAL B C 1
ATOM 1118 O O . VAL B 1 7 ? -6.297 7.199 -0.265 1 95.06 7 VAL B O 1
ATOM 1121 N N . ILE B 1 8 ? -4.66 5.938 0.595 1 96.75 8 ILE B N 1
ATOM 1122 C CA . ILE B 1 8 ? -5.312 4.656 0.347 1 96.75 8 ILE B CA 1
ATOM 1123 C C . ILE B 1 8 ? -5.52 3.918 1.668 1 96.75 8 ILE B C 1
ATOM 1125 O O . ILE B 1 8 ? -4.594 3.807 2.477 1 96.75 8 ILE B O 1
ATOM 1129 N N . VAL B 1 9 ? -6.707 3.486 1.924 1 97.88 9 VAL B N 1
ATOM 1130 C CA . VAL B 1 9 ? -7.016 2.68 3.1 1 97.88 9 VAL B CA 1
ATOM 1131 C C . VAL B 1 9 ? -7.352 1.253 2.672 1 97.88 9 VAL B C 1
ATOM 1133 O O . VAL B 1 9 ? -8.211 1.041 1.816 1 97.88 9 VAL B O 1
ATOM 1136 N N . LEU B 1 10 ? -6.637 0.333 3.176 1 97.62 10 LEU B N 1
ATOM 1137 C CA . LEU B 1 10 ? -6.906 -1.094 3.029 1 97.62 10 LEU B CA 1
ATOM 1138 C C . LEU B 1 10 ? -7.309 -1.71 4.367 1 97.62 10 LEU B C 1
ATOM 1140 O O . LEU B 1 10 ? -6.629 -1.512 5.375 1 97.62 10 LEU B O 1
ATOM 1144 N N . ALA B 1 11 ? -8.383 -2.387 4.379 1 97.38 11 ALA B N 1
ATOM 1145 C CA . ALA B 1 11 ? -8.875 -2.996 5.613 1 97.38 11 ALA B CA 1
ATOM 1146 C C . ALA B 1 11 ? -9.891 -4.098 5.316 1 97.38 11 ALA B C 1
ATOM 1148 O O . ALA B 1 11 ? -10.773 -3.926 4.473 1 97.38 11 ALA B O 1
ATOM 1149 N N . SER B 1 12 ? -9.711 -5.188 5.98 1 95 12 SER B N 1
ATOM 1150 C CA . SER B 1 12 ? -10.625 -6.309 5.789 1 95 12 SER B CA 1
ATOM 1151 C C . SER B 1 12 ? -11.953 -6.062 6.488 1 95 12 SER B C 1
ATOM 1153 O O . SER B 1 12 ? -11.984 -5.621 7.641 1 95 12 SER B O 1
ATOM 1155 N N . ASN B 1 13 ? -13.055 -6.383 5.707 1 94.62 13 ASN B N 1
ATOM 1156 C CA . ASN B 1 13 ? -14.398 -6.336 6.258 1 94.62 13 ASN B CA 1
ATOM 1157 C C . ASN B 1 13 ? -14.711 -4.973 6.871 1 94.62 13 ASN B C 1
ATOM 1159 O O . ASN B 1 13 ? -15.289 -4.891 7.957 1 94.62 13 ASN B O 1
ATOM 1163 N N . ALA B 1 14 ? -14.305 -3.895 6.207 1 96.94 14 ALA B N 1
ATOM 1164 C CA . ALA B 1 14 ? -14.375 -2.574 6.832 1 96.94 14 ALA B CA 1
ATOM 1165 C C . ALA B 1 14 ? -15.398 -1.69 6.133 1 96.94 14 ALA B C 1
ATOM 1167 O O . ALA B 1 14 ? -15.391 -0.468 6.297 1 96.94 14 ALA B O 1
ATOM 1168 N N . GLN B 1 15 ? -16.297 -2.277 5.391 1 96.38 15 GLN B N 1
ATOM 1169 C CA . GLN B 1 15 ? -17.266 -1.51 4.613 1 96.38 15 GLN B CA 1
ATOM 1170 C C . GLN B 1 15 ? -18.109 -0.615 5.52 1 96.38 15 GLN B C 1
ATOM 1172 O O . GLN B 1 15 ? -18.312 0.562 5.215 1 96.38 15 GLN B O 1
ATOM 1177 N N . GLU B 1 16 ? -18.562 -1.188 6.598 1 96.88 16 GLU B N 1
ATOM 1178 C CA . GLU B 1 16 ? -19.422 -0.44 7.5 1 96.88 16 GLU B CA 1
ATOM 1179 C C . GLU B 1 16 ? -18.672 0.715 8.156 1 96.88 16 GLU B C 1
ATOM 1181 O O . GLU B 1 16 ? -19.25 1.785 8.383 1 96.88 16 GLU B O 1
ATOM 1186 N N . ILE B 1 17 ? -17.438 0.518 8.469 1 97.25 17 ILE B N 1
ATOM 1187 C CA . ILE B 1 17 ? -16.594 1.534 9.102 1 97.25 17 ILE B CA 1
ATOM 1188 C C . ILE B 1 17 ? -16.312 2.656 8.109 1 97.25 17 ILE B C 1
ATOM 1190 O O . ILE B 1 17 ? -16.312 3.834 8.477 1 97.25 17 ILE B O 1
ATOM 1194 N N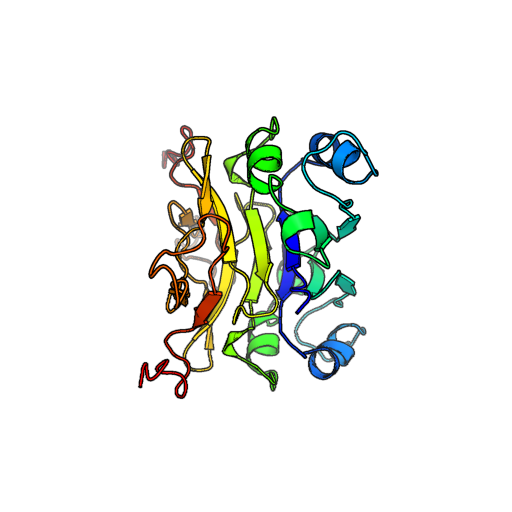 . MET B 1 18 ? -16.125 2.279 6.812 1 97.69 18 MET B N 1
ATOM 1195 C CA . MET B 1 18 ? -15.672 3.238 5.812 1 97.69 18 MET B CA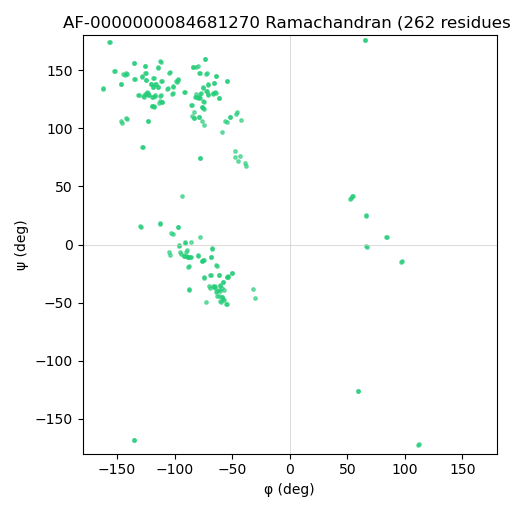 1
ATOM 1196 C C . MET B 1 18 ? -16.844 3.982 5.191 1 97.69 18 MET B C 1
ATOM 1198 O O . MET B 1 18 ? -16.672 5.07 4.641 1 97.69 18 MET B O 1
ATOM 1202 N N . GLU B 1 19 ? -18.016 3.484 5.305 1 97 19 GLU B N 1
ATOM 1203 C CA . GLU B 1 19 ? -19.172 4.062 4.645 1 97 19 GLU B CA 1
ATOM 1204 C C . GLU B 1 19 ? -19.344 5.535 5 1 97 19 GLU B C 1
ATOM 1206 O O . GLU B 1 19 ? -19.406 6.391 4.113 1 97 19 GLU B O 1
ATOM 1211 N N . PRO B 1 20 ? -19.344 5.93 6.285 1 96.31 20 PRO B N 1
ATOM 1212 C CA . PRO B 1 20 ? -19.469 7.352 6.609 1 96.31 20 PRO B CA 1
ATOM 1213 C C . PRO B 1 20 ? -18.312 8.188 6.043 1 96.31 20 PRO B C 1
ATOM 1215 O O . PRO B 1 20 ? -18.5 9.383 5.777 1 96.31 20 PRO B O 1
ATOM 1218 N N . LEU B 1 21 ? -17.156 7.609 5.836 1 96.19 21 LEU B N 1
ATOM 1219 C CA . LEU B 1 21 ? -15.984 8.336 5.387 1 96.19 21 LEU B CA 1
ATOM 1220 C C . LEU B 1 21 ? -16.031 8.578 3.881 1 96.19 21 LEU B C 1
ATOM 1222 O O . LEU B 1 21 ? -15.211 9.328 3.34 1 96.19 21 LEU B O 1
ATOM 1226 N N . THR B 1 22 ? -17.016 7.934 3.225 1 96.06 22 THR B N 1
ATOM 1227 C CA . THR B 1 22 ? -17.188 8.125 1.79 1 96.06 22 THR B CA 1
ATOM 1228 C C . THR B 1 22 ? -18.156 9.266 1.516 1 96.06 22 THR B C 1
ATOM 1230 O O . THR B 1 22 ? -18.438 9.586 0.359 1 96.06 22 THR B O 1
ATOM 1233 N N . ARG B 1 23 ? -18.625 9.875 2.533 1 94.88 23 ARG B N 1
ATOM 1234 C CA . ARG B 1 23 ? -19.516 11.023 2.416 1 94.88 23 ARG B CA 1
ATOM 1235 C C . ARG B 1 23 ? -18.859 12.289 2.957 1 94.88 23 ARG B C 1
ATOM 1237 O O . ARG B 1 23 ? -18.016 12.219 3.857 1 94.88 23 ARG B O 1
ATOM 1244 N N . ARG B 1 24 ? -19.344 13.359 2.359 1 89.69 24 ARG B N 1
ATOM 1245 C CA . ARG B 1 24 ? -18.844 14.625 2.885 1 89.69 24 ARG B CA 1
ATOM 1246 C C . ARG B 1 24 ? -19.422 14.906 4.27 1 89.69 24 ARG B C 1
ATOM 1248 O O . ARG B 1 24 ? -20.594 14.641 4.523 1 89.69 24 ARG B O 1
ATOM 1255 N N . ASP B 1 25 ? -18.641 15.367 5.137 1 91.56 25 ASP B N 1
ATOM 1256 C CA . ASP B 1 25 ? -19.031 15.742 6.492 1 91.56 25 ASP B CA 1
ATOM 1257 C C . ASP B 1 25 ? -18.281 17 6.941 1 91.56 25 ASP B C 1
ATOM 1259 O O . ASP B 1 25 ? -17.078 16.938 7.227 1 91.56 25 ASP B O 1
ATOM 1263 N N . PRO B 1 26 ? -18.969 18.125 7.047 1 88.75 26 PRO B N 1
ATOM 1264 C CA . PRO B 1 26 ? -18.312 19.391 7.406 1 88.75 26 PRO B CA 1
ATOM 1265 C C . PRO B 1 26 ? -17.812 19.406 8.852 1 88.75 26 PRO B C 1
ATOM 1267 O O . PRO B 1 26 ? -17.031 20.281 9.227 1 88.75 26 PRO B O 1
ATOM 1270 N N . ASN B 1 27 ? -18.219 18.422 9.602 1 89.81 27 ASN B N 1
ATOM 1271 C CA . ASN B 1 27 ? -17.844 18.406 11.016 1 89.81 27 ASN B CA 1
ATOM 1272 C C . ASN B 1 27 ? -16.531 17.672 11.234 1 89.81 27 ASN B C 1
ATOM 1274 O O . ASN B 1 27 ? -15.984 17.672 12.336 1 89.81 27 ASN B O 1
ATOM 1278 N N . ARG B 1 28 ? -15.977 17.062 10.234 1 88.62 28 ARG B N 1
ATOM 1279 C CA . ARG B 1 28 ? -14.719 16.328 10.375 1 88.62 28 ARG B CA 1
ATOM 1280 C C . ARG B 1 28 ? -13.523 17.281 10.352 1 88.62 28 ARG B C 1
ATOM 1282 O O . ARG B 1 28 ? -13.578 18.344 9.727 1 88.62 28 ARG B O 1
ATOM 1289 N N . LYS B 1 29 ? -12.445 16.844 11 1 88.38 29 LYS B N 1
ATOM 1290 C CA . LYS B 1 29 ? -11.219 17.625 11.07 1 88.38 29 LYS B CA 1
ATOM 1291 C C . LYS B 1 29 ? -10.531 17.703 9.711 1 88.38 29 LYS B C 1
ATOM 1293 O O . LYS B 1 29 ? -9.727 18.594 9.461 1 88.38 29 LYS B O 1
ATOM 1298 N N . TRP B 1 30 ? -10.797 16.734 8.945 1 89.75 30 TRP B N 1
ATOM 1299 C CA . TRP B 1 30 ? -10.211 16.703 7.609 1 89.75 30 TRP B CA 1
ATOM 1300 C C . TRP B 1 30 ? -11.281 16.891 6.539 1 89.75 30 TRP B C 1
ATOM 1302 O O . TRP B 1 30 ? -12.469 16.672 6.797 1 89.75 30 TRP B O 1
ATOM 1312 N N . SER B 1 31 ? -10.75 17.344 5.395 1 87.12 31 SER B N 1
ATOM 1313 C CA . SER B 1 31 ? -11.672 17.625 4.305 1 87.12 31 SER B CA 1
ATOM 1314 C C . SER B 1 31 ? -11.609 16.547 3.229 1 87.12 31 SER B C 1
ATOM 1316 O O . SER B 1 31 ? -10.625 15.805 3.141 1 87.12 31 SER B O 1
ATOM 1318 N N . GLY B 1 32 ? -12.758 16.328 2.627 1 87.56 32 GLY B N 1
ATOM 1319 C CA . GLY B 1 32 ? -12.789 15.375 1.525 1 87.56 32 GLY B CA 1
ATOM 1320 C C . GLY B 1 32 ? -13.578 14.117 1.841 1 87.56 32 GLY B C 1
ATOM 1321 O O . GLY B 1 32 ? -14.398 14.109 2.764 1 87.56 32 GLY B O 1
ATOM 1322 N N . GLN B 1 33 ? -13.492 13.156 0.944 1 93.5 33 GLN B N 1
ATOM 1323 C CA . GLN B 1 33 ? -14.195 11.883 1.104 1 93.5 33 GLN B CA 1
ATOM 1324 C C . GLN B 1 33 ? -13.461 10.758 0.376 1 93.5 33 GLN B C 1
ATOM 1326 O O . GLN B 1 33 ? -12.812 10.992 -0.645 1 93.5 33 GLN B O 1
ATOM 1331 N N . PHE B 1 34 ? -13.594 9.578 0.941 1 95.81 34 PHE B N 1
ATOM 1332 C CA . PHE B 1 34 ? -13.023 8.391 0.312 1 95.81 34 PHE B CA 1
ATOM 1333 C C . PHE B 1 34 ? -13.969 7.836 -0.75 1 95.81 34 PHE B C 1
ATOM 1335 O O . PHE B 1 34 ? -15.172 8.078 -0.706 1 95.81 34 PHE B O 1
ATOM 1342 N N . ALA B 1 35 ? -13.352 7.191 -1.691 1 95.44 35 ALA B N 1
ATOM 1343 C CA . ALA B 1 35 ? -14.086 6.406 -2.682 1 95.44 35 ALA B CA 1
ATOM 1344 C C . ALA B 1 35 ? -13.586 4.969 -2.725 1 95.44 35 ALA B C 1
ATOM 1346 O O . ALA B 1 35 ? -12.383 4.723 -2.641 1 95.44 35 ALA B O 1
ATOM 1347 N N . ALA B 1 36 ? -14.531 4.07 -2.895 1 93.31 36 ALA B N 1
ATOM 1348 C CA . ALA B 1 36 ? -14.164 2.66 -2.957 1 93.31 36 ALA B CA 1
ATOM 1349 C C . ALA B 1 36 ? -13.32 2.367 -4.195 1 93.31 36 ALA B C 1
ATOM 1351 O O . ALA B 1 36 ? -13.562 2.918 -5.27 1 93.31 36 ALA B O 1
ATOM 1352 N N . ALA B 1 37 ? -12.305 1.558 -4.035 1 90.06 37 ALA B N 1
ATOM 1353 C CA . ALA B 1 37 ? -11.438 1.083 -5.105 1 90.06 37 ALA B CA 1
ATOM 1354 C C . ALA B 1 37 ? -10.969 -0.345 -4.84 1 90.06 37 ALA B C 1
ATOM 1356 O O . ALA B 1 37 ? -10.055 -0.568 -4.043 1 90.06 37 ALA B O 1
ATOM 1357 N N . GLY B 1 38 ? -11.539 -1.305 -5.555 1 84.81 38 GLY B N 1
ATOM 1358 C CA . GLY B 1 38 ? -11.234 -2.688 -5.227 1 84.81 38 GLY B CA 1
ATOM 1359 C C . GLY B 1 38 ? -11.602 -3.062 -3.807 1 84.81 38 GLY B C 1
ATOM 1360 O O . GLY B 1 38 ? -12.75 -2.875 -3.389 1 84.81 38 GLY B O 1
ATOM 1361 N N . HIS B 1 39 ? -10.625 -3.582 -3.096 1 82.81 39 HIS B N 1
ATOM 1362 C CA . HIS B 1 39 ? -10.859 -3.969 -1.708 1 82.81 39 HIS B CA 1
ATOM 1363 C C . HIS B 1 39 ? -10.406 -2.875 -0.747 1 82.81 39 HIS B C 1
ATOM 1365 O O . HIS B 1 39 ? -10.242 -3.123 0.451 1 82.81 39 HIS B O 1
ATOM 1371 N N . GLY B 1 40 ? -10.18 -1.692 -1.279 1 94.5 40 GLY B N 1
ATOM 1372 C CA . GLY B 1 40 ? -9.766 -0.572 -0.448 1 94.5 40 GLY B CA 1
ATOM 1373 C C . GLY B 1 40 ? -10.516 0.711 -0.764 1 94.5 40 GLY B C 1
ATOM 1374 O O . GLY B 1 40 ? -11.602 0.676 -1.342 1 94.5 40 GLY B O 1
ATOM 1375 N N . TRP B 1 41 ? -10.047 1.832 -0.229 1 97 41 TRP B N 1
ATOM 1376 C CA . TRP B 1 41 ? -10.617 3.164 -0.409 1 97 41 TRP B CA 1
ATOM 1377 C C . TRP B 1 41 ? -9.523 4.188 -0.694 1 97 41 TRP B C 1
ATOM 1379 O O . TRP B 1 41 ? -8.43 4.105 -0.131 1 97 41 TRP B O 1
ATOM 1389 N N . VAL B 1 42 ? -9.852 5.105 -1.565 1 96.31 42 VAL B N 1
ATOM 1390 C CA . VAL B 1 42 ? -8.852 6.09 -1.964 1 96.31 42 VAL B CA 1
ATOM 1391 C C . VAL B 1 42 ? -9.422 7.496 -1.812 1 96.31 42 VAL B C 1
ATOM 1393 O O . VAL B 1 42 ? -10.625 7.711 -2.006 1 96.31 42 VAL B O 1
ATOM 1396 N N . ALA B 1 43 ? -8.586 8.469 -1.421 1 94.25 43 ALA B N 1
ATOM 1397 C CA . ALA B 1 43 ? -8.922 9.891 -1.377 1 94.25 43 ALA B CA 1
ATOM 1398 C C . ALA B 1 43 ? -7.73 10.742 -1.805 1 94.25 43 ALA B C 1
ATOM 1400 O O . ALA B 1 43 ? -6.578 10.359 -1.595 1 94.25 43 ALA B O 1
ATOM 1401 N N . GLU B 1 44 ? -8.055 11.828 -2.418 1 91.19 44 GLU B N 1
ATOM 1402 C CA . GLU B 1 44 ? -7.047 12.805 -2.809 1 91.19 44 GLU B CA 1
ATOM 1403 C C . GLU B 1 44 ? -7.266 14.141 -2.105 1 91.19 44 GLU B C 1
ATOM 1405 O O . GLU B 1 44 ? -8.398 14.617 -2.008 1 91.19 44 GLU B O 1
ATOM 1410 N N . PHE B 1 45 ? -6.125 14.648 -1.693 1 88.06 45 PHE B N 1
ATOM 1411 C CA . PHE B 1 45 ? -6.156 15.938 -1.015 1 88.06 45 PHE B CA 1
ATOM 1412 C C . PHE B 1 45 ? -5.25 16.938 -1.721 1 88.06 45 PHE B C 1
ATOM 1414 O O . PHE B 1 45 ? -4.109 16.625 -2.059 1 88.06 45 PHE B O 1
ATOM 1421 N N . VAL B 1 46 ? -5.773 18.188 -2 1 81.44 46 VAL B N 1
ATOM 1422 C CA . VAL B 1 46 ? -5.043 19.172 -2.787 1 81.44 46 VAL B CA 1
ATOM 1423 C C . VAL B 1 46 ? -4.285 20.125 -1.858 1 81.44 46 VAL B C 1
ATOM 1425 O O . VAL B 1 46 ? -3.461 20.922 -2.311 1 81.44 46 VAL B O 1
ATOM 1428 N N . ARG B 1 47 ? -4.43 20.078 -0.55 1 78.25 47 ARG B N 1
ATOM 1429 C CA . ARG B 1 47 ? -3.686 20.875 0.42 1 78.25 47 ARG B CA 1
ATOM 1430 C C . ARG B 1 47 ? -3.426 20.078 1.696 1 78.25 47 ARG B C 1
ATOM 1432 O O . ARG B 1 47 ? -4.25 19.25 2.098 1 78.25 47 ARG B O 1
ATOM 1439 N N . ARG B 1 48 ? -2.324 20.359 2.246 1 75.12 48 ARG B N 1
ATOM 1440 C CA . ARG B 1 48 ? -1.938 19.688 3.477 1 75.12 48 ARG B CA 1
ATOM 1441 C C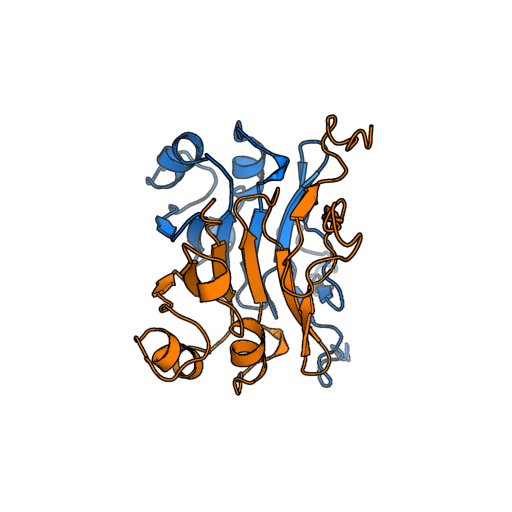 . ARG B 1 48 ? -2.979 19.891 4.57 1 75.12 48 ARG B C 1
ATOM 1443 O O . ARG B 1 48 ? -3.273 18.984 5.344 1 75.12 48 ARG B O 1
ATOM 1450 N N . SER B 1 49 ? -3.459 21.047 4.566 1 71.38 49 SER B N 1
ATOM 1451 C CA . SER B 1 49 ? -4.441 21.359 5.602 1 71.38 49 SER B CA 1
ATOM 1452 C C . SER B 1 49 ? -5.691 20.5 5.453 1 71.38 49 SER B C 1
ATOM 1454 O O . SER B 1 49 ? -6.461 20.344 6.406 1 71.38 49 SER B O 1
ATOM 1456 N N . GLY B 1 50 ? -5.82 19.984 4.344 1 75.06 50 GLY B N 1
ATOM 1457 C CA . GLY B 1 50 ? -7.039 19.234 4.066 1 75.06 50 GLY B CA 1
ATOM 1458 C C . GLY B 1 50 ? -7.062 17.859 4.711 1 75.06 50 GLY B C 1
ATOM 1459 O O . GLY B 1 50 ? -8.125 17.25 4.84 1 75.06 50 GLY B O 1
ATOM 1460 N N . TRP B 1 51 ? -5.914 17.469 5.148 1 76.5 51 TRP B N 1
ATOM 1461 C CA . TRP B 1 51 ? -5.973 16.125 5.688 1 76.5 51 TRP B CA 1
ATOM 1462 C C . TRP B 1 51 ? -5.336 16.062 7.07 1 76.5 51 TRP B C 1
ATOM 1464 O O . TRP B 1 51 ? -5.027 14.969 7.566 1 76.5 51 TRP B O 1
ATOM 1474 N N . VAL B 1 52 ? -5.188 17.172 7.598 1 79.38 52 VAL B N 1
ATOM 1475 C CA . VAL B 1 52 ? -4.773 17.219 8.992 1 79.38 52 VAL B CA 1
ATOM 1476 C C . VAL B 1 52 ? -5.832 16.547 9.867 1 79.38 52 VAL B C 1
ATOM 1478 O O . VAL B 1 52 ? -7.02 16.875 9.773 1 79.38 52 VAL B O 1
ATOM 1481 N N . GLY B 1 53 ? -5.402 15.578 10.672 1 88.31 53 GLY B N 1
ATOM 1482 C CA . GLY B 1 53 ? -6.32 14.875 11.555 1 88.31 53 GLY B CA 1
ATOM 1483 C C . GLY B 1 53 ? -6.816 13.562 10.984 1 88.31 53 GLY B C 1
ATOM 1484 O O . GLY B 1 53 ? -7.461 12.781 11.68 1 88.31 53 GLY B O 1
ATOM 1485 N N . LEU B 1 54 ? -6.637 13.352 9.75 1 91.94 54 LEU B N 1
ATOM 1486 C CA . LEU B 1 54 ? -7.145 12.164 9.078 1 91.94 54 LEU B CA 1
ATOM 1487 C C . LEU B 1 54 ? -6.621 10.891 9.742 1 91.94 54 LEU B C 1
ATOM 1489 O O . LEU B 1 54 ? -7.395 9.984 10.047 1 91.94 54 LEU B O 1
ATOM 1493 N N . LEU B 1 55 ? -5.324 10.844 10 1 93.31 55 LEU B N 1
ATOM 1494 C CA . LEU B 1 55 ? -4.723 9.641 10.578 1 93.31 55 LEU B CA 1
ATOM 1495 C C . LEU B 1 55 ? -5.281 9.359 11.969 1 93.31 55 LEU B C 1
ATOM 1497 O O . LEU B 1 55 ? -5.531 8.211 12.32 1 93.31 55 LEU B O 1
ATOM 1501 N N . GLU B 1 56 ? -5.461 10.445 12.711 1 93.81 56 GLU B N 1
ATOM 1502 C CA . GLU B 1 56 ? -6.062 10.289 14.031 1 93.81 56 GLU B CA 1
ATOM 1503 C C . GLU B 1 56 ? -7.484 9.742 13.93 1 93.81 56 GLU B C 1
ATOM 1505 O O . GLU B 1 56 ? -7.887 8.898 14.727 1 93.81 56 GLU B O 1
ATOM 1510 N N . ASP B 1 57 ? -8.188 10.297 13.031 1 95.56 57 ASP B N 1
ATOM 1511 C CA . ASP B 1 57 ? -9.555 9.828 12.805 1 95.56 57 ASP B CA 1
ATOM 1512 C C . ASP B 1 57 ? -9.57 8.352 12.414 1 95.56 57 ASP B C 1
ATOM 1514 O O . ASP B 1 57 ? -10.305 7.559 13.008 1 95.56 57 ASP B O 1
ATOM 1518 N N . LEU B 1 58 ? -8.758 7.91 11.438 1 97.06 58 LEU B N 1
ATOM 1519 C CA . LEU B 1 58 ? -8.672 6.523 11 1 97.06 58 LEU B CA 1
ATOM 1520 C C . LEU B 1 58 ? -8.242 5.609 12.141 1 97.06 58 LEU B C 1
ATOM 1522 O O . LEU B 1 58 ? -8.789 4.52 12.312 1 97.06 58 LEU B O 1
ATOM 1526 N N . GLU B 1 59 ? -7.312 6.086 12.938 1 97.88 59 GLU B N 1
ATOM 1527 C CA . GLU B 1 59 ? -6.812 5.32 14.078 1 97.88 59 GLU B CA 1
ATOM 1528 C C . GLU B 1 59 ? -7.934 5.008 15.062 1 97.88 59 GLU B C 1
ATOM 1530 O O . GLU B 1 59 ? -7.961 3.924 15.656 1 97.88 59 GLU B O 1
ATOM 1535 N N . SER B 1 60 ? -8.781 5.883 15.18 1 96.94 60 SER B N 1
ATOM 1536 C CA . SER B 1 60 ? -9.789 5.801 16.234 1 96.94 60 SER B CA 1
ATOM 1537 C C . SER B 1 60 ? -10.992 4.973 15.789 1 96.94 60 SER B C 1
ATOM 1539 O O . SER B 1 60 ? -11.852 4.633 16.609 1 96.94 60 SER B O 1
ATOM 1541 N N . GLN B 1 61 ? -11.102 4.641 14.547 1 97.5 61 GLN B N 1
ATOM 1542 C CA . GLN B 1 61 ? -12.25 3.883 14.062 1 97.5 61 GLN B CA 1
ATOM 1543 C C . GLN B 1 61 ? -12.297 2.492 14.688 1 97.5 61 GLN B C 1
ATOM 1545 O O . GLN B 1 61 ? -11.258 1.881 14.938 1 97.5 61 GLN B O 1
ATOM 1550 N N . PRO B 1 62 ? -13.469 1.966 14.953 1 97.31 62 PRO B N 1
ATOM 1551 C CA . PRO B 1 62 ? -13.602 0.612 15.492 1 97.31 62 PRO B CA 1
ATOM 1552 C C . PRO B 1 62 ? -13.43 -0.47 14.43 1 97.31 62 PRO B C 1
ATOM 1554 O O . PRO B 1 62 ? -14.391 -1.153 14.078 1 97.31 62 PRO B O 1
ATOM 1557 N N . TRP B 1 63 ? -12.195 -0.679 14.008 1 97.56 63 TRP B N 1
ATOM 1558 C CA . TRP B 1 63 ? -11.883 -1.632 12.945 1 97.56 63 TRP B CA 1
ATOM 1559 C C . TRP B 1 63 ? -12.219 -3.055 13.375 1 97.56 63 TRP B C 1
ATOM 1561 O O . TRP B 1 63 ? -11.789 -3.504 14.445 1 97.56 63 TRP B O 1
ATOM 1571 N N . PRO B 1 64 ? -12.938 -3.779 12.523 1 96.81 64 PRO B N 1
ATOM 1572 C CA . PRO B 1 64 ? -13.227 -5.172 12.867 1 96.81 64 PRO B CA 1
ATOM 1573 C C . PRO B 1 64 ? -11.961 -6.035 12.93 1 96.81 64 PRO B C 1
ATOM 1575 O O . PRO B 1 64 ? -11.891 -6.977 13.727 1 96.81 64 PRO B O 1
ATOM 1578 N N . SER B 1 65 ? -11.031 -5.773 12.031 1 96.12 65 SER B N 1
ATOM 1579 C CA . SER B 1 65 ? -9.734 -6.43 12.008 1 96.12 65 SER B CA 1
ATOM 1580 C C . SER B 1 65 ? -8.602 -5.406 11.977 1 96.12 65 SER B C 1
ATOM 1582 O O . SER B 1 65 ? -8.023 -5.148 10.914 1 96.12 65 SER B O 1
ATOM 1584 N N . PRO B 1 66 ? -8.203 -4.891 13.133 1 96.94 66 PRO B N 1
ATOM 1585 C CA . PRO B 1 66 ? -7.211 -3.814 13.188 1 96.94 66 PRO B CA 1
ATOM 1586 C C . PRO B 1 66 ? -5.891 -4.195 12.516 1 96.94 66 PRO B C 1
ATOM 1588 O O . PRO B 1 66 ? -5.254 -3.355 11.875 1 96.94 66 PRO B O 1
ATOM 1591 N N . HIS B 1 67 ? -5.527 -5.453 12.578 1 96.88 67 HIS B N 1
ATOM 1592 C CA . HIS B 1 67 ? -4.234 -5.891 12.062 1 96.88 67 HIS B CA 1
ATOM 1593 C C . HIS B 1 67 ? -4.234 -5.93 10.539 1 96.88 67 HIS B C 1
ATOM 1595 O O . HIS B 1 67 ? -3.178 -6.051 9.914 1 96.88 67 HIS B O 1
ATOM 1601 N N . SER B 1 68 ? -5.41 -5.84 9.93 1 97.06 68 SER B N 1
ATOM 1602 C CA . SER B 1 68 ? -5.504 -5.812 8.477 1 97.06 68 SER B CA 1
ATOM 1603 C C . SER B 1 68 ? -5.406 -4.387 7.938 1 97.06 68 SER B C 1
ATOM 1605 O O . SER B 1 68 ? -5.238 -4.18 6.734 1 97.06 68 SER B O 1
ATOM 1607 N N . VAL B 1 69 ? -5.473 -3.393 8.789 1 98.12 69 VAL B N 1
ATOM 1608 C CA . VAL B 1 69 ? -5.547 -1.997 8.367 1 98.12 69 VAL B CA 1
ATOM 1609 C C . VAL B 1 69 ? -4.18 -1.534 7.875 1 98.12 69 VAL B C 1
ATOM 1611 O O . VAL B 1 69 ? -3.182 -1.653 8.586 1 98.12 69 VAL B O 1
ATOM 1614 N N . GLN B 1 70 ? -4.121 -1.083 6.699 1 98.5 70 GLN B N 1
ATOM 1615 C CA . GLN B 1 70 ? -2.969 -0.438 6.082 1 98.5 70 GLN B CA 1
ATOM 1616 C C . GLN B 1 70 ? -3.363 0.875 5.41 1 98.5 70 GLN B C 1
ATOM 1618 O O . GLN B 1 70 ? -4.379 0.941 4.719 1 98.5 70 GLN B O 1
ATOM 1623 N N . VAL B 1 71 ? -2.645 1.91 5.734 1 97.81 71 VAL B N 1
ATOM 1624 C CA . VAL B 1 71 ? -2.871 3.221 5.133 1 97.81 71 VAL B CA 1
ATOM 1625 C C . VAL B 1 71 ? -1.629 3.656 4.359 1 97.81 71 VAL B C 1
ATOM 1627 O O . VAL B 1 71 ? -0.53 3.709 4.918 1 97.81 71 VAL B O 1
ATOM 1630 N N . LEU B 1 72 ? -1.797 3.836 3.068 1 97.12 72 LEU B N 1
ATOM 1631 C CA . LEU B 1 72 ? -0.717 4.363 2.242 1 97.12 72 LEU B CA 1
ATOM 1632 C C . LEU B 1 72 ? -0.929 5.848 1.95 1 97.12 72 LEU B C 1
ATOM 1634 O O . LEU B 1 72 ? -2.039 6.262 1.613 1 97.12 72 LEU B O 1
ATOM 1638 N N . ILE B 1 73 ? 0.101 6.641 2.168 1 94.62 73 ILE B N 1
ATOM 1639 C CA . ILE B 1 73 ? 0.03 8.07 1.901 1 94.62 73 ILE B CA 1
ATOM 1640 C C . ILE B 1 73 ? 1.168 8.484 0.97 1 94.62 73 ILE B C 1
ATOM 1642 O O . ILE B 1 73 ? 2.32 8.094 1.182 1 94.62 73 ILE B O 1
ATOM 1646 N N . HIS B 1 74 ? 0.801 9.172 -0.062 1 94.19 74 HIS B N 1
ATOM 1647 C CA . HIS B 1 74 ? 1.774 9.742 -0.989 1 94.19 74 HIS B CA 1
ATOM 1648 C C . HIS B 1 74 ? 1.597 11.25 -1.119 1 94.19 74 HIS B C 1
ATOM 1650 O O . HIS B 1 74 ? 0.611 11.719 -1.695 1 94.19 74 HIS B O 1
ATOM 1656 N N . ASP B 1 75 ? 2.574 11.898 -0.479 1 88 75 ASP B N 1
ATOM 1657 C CA . ASP B 1 75 ? 2.699 13.328 -0.752 1 88 75 ASP B CA 1
ATOM 1658 C C . ASP B 1 75 ? 3.402 13.578 -2.086 1 88 75 ASP B C 1
ATOM 1660 O O . ASP B 1 75 ? 4.301 12.82 -2.467 1 88 75 ASP B O 1
ATOM 1664 N N . GLU B 1 76 ? 3.092 14.562 -2.742 1 86.81 76 GLU B N 1
ATOM 1665 C CA . GLU B 1 76 ? 3.588 14.844 -4.086 1 86.81 76 GLU B CA 1
ATOM 1666 C C . GLU B 1 76 ? 5.113 14.836 -4.125 1 86.81 76 GLU B C 1
ATOM 1668 O O . GLU B 1 76 ? 5.711 14.492 -5.148 1 86.81 76 GLU B O 1
ATOM 1673 N N . GLU B 1 77 ? 5.754 15.141 -3.039 1 88.44 77 GLU B N 1
ATOM 1674 C CA . GLU B 1 77 ? 7.207 15.242 -3.016 1 88.44 77 GLU B CA 1
ATOM 1675 C C . GLU B 1 77 ? 7.848 13.914 -2.633 1 88.44 77 GLU B C 1
ATOM 1677 O O . GLU B 1 77 ? 9.062 13.742 -2.754 1 88.44 77 GLU B O 1
ATOM 1682 N N . ASP B 1 78 ? 7.027 12.969 -2.201 1 92.62 78 ASP B N 1
ATOM 1683 C CA . ASP B 1 78 ? 7.547 11.664 -1.793 1 92.62 78 ASP B CA 1
ATOM 1684 C C . ASP B 1 78 ? 7.984 10.844 -3.004 1 92.62 78 ASP B C 1
ATOM 1686 O O . ASP B 1 78 ? 7.336 10.883 -4.055 1 92.62 78 ASP B O 1
ATOM 1690 N N . ASP B 1 79 ? 9.023 10.031 -2.811 1 95.62 79 ASP B N 1
ATOM 1691 C CA . ASP B 1 79 ? 9.477 9.125 -3.867 1 95.62 79 ASP B CA 1
ATOM 1692 C C . ASP B 1 79 ? 8.523 7.949 -4.031 1 95.62 79 ASP B C 1
ATOM 1694 O O . ASP B 1 79 ? 8.414 7.379 -5.121 1 95.62 79 ASP B O 1
ATOM 1698 N N . CYS B 1 80 ? 7.859 7.559 -3.068 1 96.88 80 CYS B N 1
ATOM 1699 C CA . CYS B 1 80 ? 6.906 6.453 -3.031 1 96.88 80 CYS B CA 1
ATOM 1700 C C . CYS B 1 80 ? 5.914 6.629 -1.888 1 96.88 80 CYS B C 1
ATOM 1702 O O . CYS B 1 80 ? 5.961 7.625 -1.166 1 96.88 80 CYS B O 1
ATOM 1704 N N . PHE B 1 81 ? 4.949 5.793 -1.799 1 96.94 81 PHE B N 1
ATOM 1705 C CA . PHE B 1 81 ? 3.971 5.863 -0.721 1 96.94 81 PHE B CA 1
ATOM 1706 C C . PHE B 1 81 ? 4.586 5.426 0.602 1 96.94 81 PHE B C 1
ATOM 1708 O O . PHE B 1 81 ? 5.309 4.426 0.654 1 96.94 81 PHE B O 1
ATOM 1715 N N . GLY B 1 82 ? 4.371 6.207 1.643 1 97 82 GLY B N 1
ATOM 1716 C CA . GLY B 1 82 ? 4.566 5.684 2.986 1 97 82 GLY B CA 1
ATOM 1717 C C . GLY B 1 82 ? 3.475 4.723 3.416 1 97 82 GLY B C 1
ATOM 1718 O O . GLY B 1 82 ? 2.391 4.707 2.828 1 97 82 GLY B O 1
ATOM 1719 N N . LEU B 1 83 ? 3.775 3.898 4.402 1 98.19 83 LEU B N 1
ATOM 1720 C CA . LEU B 1 83 ? 2.842 2.881 4.875 1 98.19 83 LEU B CA 1
ATOM 1721 C C . LEU B 1 83 ? 2.635 2.992 6.379 1 98.19 83 LEU B C 1
ATOM 1723 O O . LEU B 1 83 ? 3.602 3.098 7.137 1 98.19 83 LEU B O 1
ATOM 1727 N N . TRP B 1 84 ? 1.354 3.08 6.793 1 97.81 84 TRP B N 1
ATOM 1728 C CA . TRP B 1 84 ? 0.97 3.031 8.195 1 97.81 84 TRP B CA 1
ATOM 1729 C C . TRP B 1 84 ? 0.217 1.742 8.516 1 97.81 84 TRP B C 1
ATOM 1731 O O . TRP B 1 84 ? -0.571 1.261 7.695 1 97.81 84 TRP B O 1
ATOM 1741 N N . MET B 1 85 ? 0.471 1.185 9.625 1 98.31 85 MET B N 1
ATOM 1742 C CA . MET B 1 85 ? -0.19 -0.026 10.102 1 98.31 85 MET B CA 1
ATOM 1743 C C . MET B 1 85 ? -0.59 0.116 11.57 1 98.31 85 MET B C 1
ATOM 1745 O O . MET B 1 85 ? -0.031 0.942 12.289 1 98.31 85 MET B O 1
ATOM 1749 N N . MET B 1 86 ? -1.581 -0.659 11.961 1 98.06 86 MET B N 1
ATOM 1750 C CA . MET B 1 86 ? -2.016 -0.681 13.359 1 98.06 86 MET B CA 1
ATOM 1751 C C . MET B 1 86 ? -1.073 -1.524 14.211 1 98.06 86 MET B C 1
ATOM 1753 O O . MET B 1 86 ? -0.96 -2.734 14.008 1 98.06 86 MET B O 1
ATOM 1757 N N . HIS B 1 87 ? -0.304 -0.894 15.062 1 97 87 HIS B N 1
ATOM 1758 C CA . HIS B 1 87 ? 0.554 -1.527 16.062 1 97 87 HIS B CA 1
ATOM 1759 C C . HIS B 1 87 ? 0.16 -1.111 17.469 1 97 87 HIS B C 1
ATOM 1761 O O . HIS B 1 87 ? 0.194 0.075 17.812 1 97 87 HIS B O 1
ATOM 1767 N N . ASP B 1 88 ? -0.241 -2.096 18.328 1 95.56 88 ASP B N 1
ATOM 1768 C CA . ASP B 1 88 ? -0.611 -1.84 19.719 1 95.56 88 ASP B CA 1
ATOM 1769 C C . ASP B 1 88 ? -1.666 -0.739 19.812 1 95.56 88 ASP B C 1
ATOM 1771 O O . ASP B 1 88 ? -1.541 0.18 20.625 1 95.56 88 ASP B O 1
ATOM 1775 N N . GLY B 1 89 ? -2.562 -0.781 18.891 1 94.75 89 GLY B N 1
ATOM 1776 C CA . GLY B 1 89 ? -3.697 0.127 18.922 1 94.75 89 GLY B CA 1
ATOM 1777 C C . GLY B 1 89 ? -3.393 1.484 18.312 1 94.75 89 GLY B C 1
ATOM 1778 O O . GLY B 1 89 ? -4.234 2.387 18.344 1 94.75 89 GLY B O 1
ATOM 1779 N N . ARG B 1 90 ? -2.258 1.631 17.75 1 97.31 90 ARG B N 1
ATOM 1780 C CA . ARG B 1 90 ? -1.854 2.9 17.156 1 97.31 90 ARG B CA 1
ATOM 1781 C C . ARG B 1 90 ? -1.557 2.738 15.672 1 97.31 90 ARG B C 1
ATOM 1783 O O . ARG B 1 90 ? -0.978 1.732 15.258 1 97.31 90 ARG B O 1
ATOM 1790 N N . LEU B 1 91 ? -1.999 3.682 14.922 1 97.25 91 LEU B N 1
ATOM 1791 C CA . LEU B 1 91 ? -1.63 3.746 13.516 1 97.25 91 LEU B CA 1
ATOM 1792 C C . LEU B 1 91 ? -0.273 4.422 13.336 1 97.25 91 LEU B C 1
ATOM 1794 O O . LEU B 1 91 ? -0.153 5.637 13.508 1 97.25 91 LEU B O 1
ATOM 1798 N N . VAL B 1 92 ? 0.752 3.664 12.977 1 96.81 92 VAL B N 1
ATOM 1799 C CA . VAL B 1 92 ? 2.111 4.195 12.938 1 96.81 92 VAL B CA 1
ATOM 1800 C C . VAL B 1 92 ? 2.719 3.965 11.555 1 96.81 92 VAL B C 1
ATOM 1802 O O . VAL B 1 92 ? 2.414 2.969 10.898 1 96.81 92 VAL B O 1
ATOM 1805 N N . GLU B 1 93 ? 3.545 4.875 11.172 1 96.38 93 GLU B N 1
ATOM 1806 C CA . GLU B 1 93 ? 4.301 4.66 9.938 1 96.38 93 GLU B CA 1
ATOM 1807 C C . GLU B 1 93 ? 5.359 3.574 10.125 1 96.38 93 GLU B C 1
ATOM 1809 O O . GLU B 1 93 ? 6.172 3.643 11.047 1 96.38 93 GLU B O 1
ATOM 1814 N N . VAL B 1 94 ? 5.359 2.602 9.203 1 97.06 94 VAL B N 1
ATOM 1815 C CA . VAL B 1 94 ? 6.34 1.528 9.32 1 97.06 94 VAL B CA 1
ATOM 1816 C C . VAL B 1 94 ? 7.523 1.806 8.398 1 97.06 94 VAL B C 1
ATOM 1818 O O . VAL B 1 94 ? 7.352 2.344 7.301 1 97.06 94 VAL B O 1
ATOM 1821 N N . PRO B 1 95 ? 8.68 1.491 8.922 1 95.19 95 PRO B N 1
ATOM 1822 C CA . PRO B 1 95 ? 9.852 1.711 8.078 1 95.19 95 PRO B CA 1
ATOM 1823 C C . PRO B 1 95 ? 9.883 0.786 6.863 1 95.19 95 PRO B C 1
ATOM 1825 O O . PRO B 1 95 ? 9.617 -0.413 6.988 1 95.19 95 PRO B O 1
ATOM 1828 N N . LEU B 1 96 ? 10.086 1.35 5.711 1 97.19 96 LEU B N 1
ATOM 1829 C CA . LEU B 1 96 ? 10.305 0.596 4.48 1 97.19 96 LEU B CA 1
ATOM 1830 C C . LEU B 1 96 ? 11.789 0.562 4.125 1 97.19 96 LEU B C 1
ATOM 1832 O O . LEU B 1 96 ? 12.492 1.562 4.281 1 97.19 96 LEU B O 1
ATOM 1836 N N . PRO B 1 97 ? 12.266 -0.576 3.746 1 96.56 97 PRO B N 1
ATOM 1837 C CA . PRO B 1 97 ? 13.68 -0.643 3.377 1 96.56 97 PRO B CA 1
ATOM 1838 C C . PRO B 1 97 ? 14.055 0.371 2.301 1 96.56 97 PRO B C 1
ATOM 1840 O O . PRO B 1 97 ? 13.25 0.67 1.418 1 96.56 97 PRO B O 1
ATOM 1843 N N . ARG B 1 98 ? 15.234 0.928 2.506 1 97 98 ARG B N 1
ATOM 1844 C CA . ARG B 1 98 ? 15.852 1.826 1.534 1 97 98 ARG B CA 1
ATOM 1845 C C . ARG B 1 98 ? 15.047 3.115 1.393 1 97 98 ARG B C 1
ATOM 1847 O O . ARG B 1 98 ? 14.953 3.68 0.301 1 97 98 ARG B O 1
ATOM 1854 N N . THR B 1 99 ? 14.32 3.475 2.371 1 96.69 99 THR B N 1
ATOM 1855 C CA . THR B 1 99 ? 13.641 4.766 2.416 1 96.69 99 THR B CA 1
ATOM 1856 C C . THR B 1 99 ? 13.992 5.516 3.699 1 96.69 99 THR B C 1
ATOM 1858 O O . THR B 1 99 ? 14.375 4.902 4.699 1 96.69 99 THR B O 1
ATOM 1861 N N . SER B 1 100 ? 13.922 6.812 3.645 1 94.19 100 SER B N 1
ATOM 1862 C CA . SER B 1 100 ? 14.062 7.676 4.812 1 94.19 100 SER B CA 1
ATOM 1863 C C . SER B 1 100 ? 13.203 8.922 4.691 1 94.19 100 SER B C 1
ATOM 1865 O O . SER B 1 100 ? 13.086 9.5 3.605 1 94.19 100 SER B O 1
ATOM 1867 N N . ARG B 1 101 ? 12.594 9.258 5.758 1 91.44 101 ARG B N 1
ATOM 1868 C CA . ARG B 1 101 ? 11.828 10.492 5.785 1 91.44 101 ARG B CA 1
ATOM 1869 C C . ARG B 1 101 ? 12.688 11.664 6.254 1 91.44 101 ARG B C 1
ATOM 1871 O O . ARG B 1 101 ? 13.383 11.562 7.266 1 91.44 101 ARG B O 1
ATOM 1878 N N . TYR B 1 102 ? 12.625 12.688 5.523 1 88.44 102 TYR B N 1
ATOM 1879 C CA . TYR B 1 102 ? 13.391 13.891 5.836 1 88.44 102 TYR B CA 1
ATOM 1880 C C . TYR B 1 102 ? 12.469 15.047 6.191 1 88.44 102 TYR B C 1
ATOM 1882 O O . TYR B 1 102 ? 11.422 15.234 5.566 1 88.44 102 TYR B O 1
ATOM 1890 N N . PHE B 1 103 ? 12.828 15.719 7.199 1 84.69 103 PHE B N 1
ATOM 1891 C CA . PHE B 1 103 ? 12.062 16.875 7.637 1 84.69 103 PHE B CA 1
ATOM 1892 C C . PHE B 1 103 ? 12.867 18.156 7.445 1 84.69 103 PHE B C 1
ATOM 1894 O O . PHE B 1 103 ? 14.078 18.188 7.684 1 84.69 103 PHE B O 1
ATOM 1901 N N . TRP B 1 104 ? 12.242 19.078 6.684 1 75.5 104 TRP B N 1
ATOM 1902 C CA . TRP B 1 104 ? 12.945 20.328 6.453 1 75.5 104 TRP B CA 1
ATOM 1903 C C . TRP B 1 104 ? 12.781 21.266 7.641 1 75.5 104 TRP B C 1
ATOM 1905 O O . TRP B 1 104 ? 11.695 21.359 8.227 1 75.5 104 TRP B O 1
ATOM 1915 N N . ARG B 1 105 ? 13.883 21.703 8.023 1 70 105 ARG B N 1
ATOM 1916 C CA . ARG B 1 105 ? 13.883 22.719 9.07 1 70 105 ARG B CA 1
ATOM 1917 C C . ARG B 1 105 ? 13.578 24.094 8.492 1 70 105 ARG B C 1
ATOM 1919 O O . ARG B 1 105 ? 14.031 24.422 7.395 1 70 105 ARG B O 1
ATOM 1926 N N . ASN B 1 106 ? 12.539 24.688 9.117 1 64.62 106 ASN B N 1
ATOM 1927 C CA . ASN B 1 106 ? 12.344 26.094 8.758 1 64.62 106 ASN B CA 1
ATOM 1928 C C . ASN B 1 106 ? 13.664 26.859 8.781 1 64.62 106 ASN B C 1
ATOM 1930 O O . ASN B 1 106 ? 14.383 26.844 9.773 1 64.62 106 ASN B O 1
ATOM 1934 N N . HIS B 1 107 ? 14.078 27.297 7.586 1 65 107 HIS B N 1
ATOM 1935 C CA . HIS B 1 107 ? 15.344 28.016 7.492 1 65 107 HIS B CA 1
ATOM 1936 C C . HIS B 1 107 ? 15.375 29.203 8.445 1 65 107 HIS B C 1
ATOM 1938 O O . HIS B 1 107 ? 16.453 29.609 8.891 1 65 107 HIS B O 1
ATOM 1944 N N . TYR B 1 108 ? 14.219 29.703 8.711 1 66.81 108 TYR B N 1
ATOM 1945 C CA . TYR B 1 108 ? 14.18 30.922 9.508 1 66.81 108 TYR B CA 1
ATOM 1946 C C . TYR B 1 108 ? 14.164 30.594 11 1 66.81 108 TYR B C 1
ATOM 1948 O O . TYR B 1 108 ? 14.859 31.25 11.789 1 66.81 108 TYR B O 1
ATOM 1956 N N . THR B 1 109 ? 13.469 29.578 11.352 1 69.75 109 THR B N 1
ATOM 1957 C CA . THR B 1 109 ? 13.312 29.281 12.773 1 69.75 109 THR B CA 1
ATOM 1958 C C . THR B 1 109 ? 14.203 28.109 13.188 1 69.75 109 THR B C 1
ATOM 1960 O O . THR B 1 109 ? 14.453 27.906 14.375 1 69.75 109 THR B O 1
ATOM 1963 N N . GLY B 1 110 ? 14.734 27.547 12.164 1 68.44 110 GLY B N 1
ATOM 1964 C CA . GLY B 1 110 ? 15.539 26.375 12.406 1 68.44 110 GLY B CA 1
ATOM 1965 C C . GLY B 1 110 ? 14.734 25.188 12.898 1 68.44 110 GLY B C 1
ATOM 1966 O O . GLY B 1 110 ? 15.289 24.125 13.195 1 68.44 110 GLY B O 1
ATOM 1967 N N . GLU B 1 111 ? 13.375 25.562 13.039 1 68.31 111 GLU B N 1
ATOM 1968 C CA . GLU B 1 111 ? 12.523 24.516 13.602 1 68.31 111 GLU B CA 1
ATOM 1969 C C . GLU B 1 111 ? 11.789 23.75 12.508 1 68.31 111 GLU B C 1
ATOM 1971 O O . GLU B 1 111 ? 11.562 24.266 11.414 1 68.31 111 GLU B O 1
ATOM 1976 N N . VAL B 1 112 ? 11.664 22.484 12.742 1 66.62 112 VAL B N 1
ATOM 1977 C CA . VAL B 1 112 ? 10.844 21.656 11.859 1 66.62 112 VAL B CA 1
ATOM 1978 C C . VAL B 1 112 ? 9.367 21.906 12.125 1 66.62 112 VAL B C 1
ATOM 1980 O O . VAL B 1 112 ? 8.93 21.891 13.281 1 66.62 112 VAL B O 1
ATOM 1983 N N . ASP B 1 113 ? 8.695 22.422 11.078 1 65.94 113 ASP B N 1
ATOM 1984 C CA . ASP B 1 113 ? 7.242 22.578 11.172 1 65.94 113 ASP B CA 1
ATOM 1985 C C . ASP B 1 113 ? 6.578 21.266 11.594 1 65.94 113 ASP B C 1
ATOM 1987 O O . ASP B 1 113 ? 6.727 20.25 10.922 1 65.94 113 ASP B O 1
ATOM 1991 N N . ALA B 1 114 ? 6.078 21.281 12.836 1 63.19 114 ALA B N 1
ATOM 1992 C CA . ALA B 1 114 ? 5.457 20.094 13.422 1 63.19 114 ALA B CA 1
ATOM 1993 C C . ALA B 1 114 ? 4.41 19.5 12.484 1 63.19 114 ALA B C 1
ATOM 1995 O O . ALA B 1 114 ? 4.125 18.297 12.539 1 63.19 114 ALA B O 1
ATOM 1996 N N . ASP B 1 115 ? 3.875 20.281 11.625 1 64.75 115 ASP B N 1
ATOM 1997 C CA . ASP B 1 115 ? 2.791 19.812 10.766 1 64.75 115 ASP B CA 1
ATOM 1998 C C . ASP B 1 115 ? 3.32 19.359 9.406 1 64.75 115 ASP B C 1
ATOM 2000 O O . ASP B 1 115 ? 2.553 18.906 8.555 1 64.75 115 ASP B O 1
ATOM 2004 N N . CYS B 1 116 ? 4.629 19.531 9.359 1 70.62 116 CYS B N 1
ATOM 2005 C CA . CYS B 1 116 ? 5.215 19.125 8.086 1 70.62 116 CYS B CA 1
ATOM 2006 C C . CYS B 1 116 ? 5.309 17.609 7.984 1 70.62 116 CYS B C 1
ATOM 2008 O O . CYS B 1 116 ? 5.871 16.953 8.867 1 70.62 116 CYS B O 1
ATOM 2010 N N . PRO B 1 117 ? 4.676 17 7.059 1 75.06 117 PRO B N 1
ATOM 2011 C CA . PRO B 1 117 ? 4.711 15.539 6.934 1 75.06 117 PRO B CA 1
ATOM 2012 C C . PRO B 1 117 ? 6.09 15.016 6.547 1 75.06 117 PRO B C 1
ATOM 2014 O O . PRO B 1 117 ? 6.332 13.812 6.605 1 75.06 117 PRO B O 1
ATOM 2017 N N . GLY B 1 118 ? 7.074 15.938 6.305 1 84.06 118 GLY B N 1
ATOM 2018 C CA . GLY B 1 118 ? 8.352 15.469 5.781 1 84.06 118 GLY B CA 1
ATOM 2019 C C . GLY B 1 118 ? 8.242 14.883 4.387 1 84.06 118 GLY B C 1
ATOM 2020 O O . GLY B 1 118 ? 7.188 14.961 3.754 1 84.06 118 GLY B O 1
ATOM 2021 N N . ILE B 1 119 ? 9.359 14.531 3.865 1 90.19 119 ILE B N 1
ATOM 2022 C CA . ILE B 1 119 ? 9.422 13.93 2.537 1 90.19 119 ILE B CA 1
ATOM 2023 C C . ILE B 1 119 ? 10.023 12.531 2.629 1 90.19 119 ILE B C 1
ATOM 2025 O O . ILE B 1 119 ? 11.086 12.344 3.229 1 90.19 119 ILE B O 1
ATOM 2029 N N . LEU B 1 120 ? 9.312 11.617 2.082 1 94.38 120 LEU B N 1
ATOM 2030 C CA . LEU B 1 120 ? 9.828 10.25 2.025 1 94.38 120 LEU B CA 1
ATOM 2031 C C . LEU B 1 120 ? 10.719 10.055 0.801 1 94.38 120 LEU B C 1
ATOM 2033 O O . LEU B 1 120 ? 10.25 10.164 -0.335 1 94.38 120 LEU B O 1
ATOM 2037 N N . MET B 1 121 ? 11.93 9.711 1.105 1 95.25 121 MET B N 1
ATOM 2038 C CA . MET B 1 121 ? 12.898 9.578 0.019 1 95.25 121 MET B CA 1
ATOM 2039 C C . MET B 1 121 ? 13.422 8.148 -0.065 1 95.25 121 MET B C 1
ATOM 2041 O O . MET B 1 121 ? 13.578 7.48 0.958 1 95.25 121 MET B O 1
ATOM 2045 N N . ARG B 1 122 ? 13.656 7.684 -1.335 1 97.12 122 ARG B N 1
ATOM 2046 C CA . ARG B 1 122 ? 14.406 6.453 -1.559 1 97.12 122 ARG B CA 1
ATOM 2047 C C . ARG B 1 122 ? 15.898 6.684 -1.391 1 97.12 122 ARG B C 1
ATOM 2049 O O . ARG B 1 122 ? 16.453 7.629 -1.954 1 97.12 122 ARG B O 1
ATOM 2056 N N . THR B 1 123 ? 16.516 5.863 -0.611 1 95.69 123 THR B N 1
ATOM 2057 C CA . THR B 1 123 ? 17.938 6.059 -0.321 1 95.69 123 THR B CA 1
ATOM 2058 C C . THR B 1 123 ? 18.812 5.348 -1.354 1 95.69 123 THR B C 1
ATOM 2060 O O . THR B 1 123 ? 20.031 5.504 -1.359 1 95.69 123 THR B O 1
ATOM 2063 N N . ASP B 1 124 ? 18.344 4.535 -2.199 1 94.44 124 ASP B N 1
ATOM 2064 C CA . ASP B 1 124 ? 19.094 3.77 -3.188 1 94.44 124 ASP B CA 1
ATOM 2065 C C . ASP B 1 124 ? 18.984 4.398 -4.574 1 94.44 124 ASP B C 1
ATOM 2067 O O . ASP B 1 124 ? 19.375 3.791 -5.57 1 94.44 124 ASP B O 1
ATOM 2071 N N . LYS B 1 125 ? 18.391 5.621 -4.512 1 87.06 125 LYS B N 1
ATOM 2072 C CA . LYS B 1 125 ? 18.359 6.371 -5.762 1 87.06 125 LYS B CA 1
ATOM 2073 C C . LYS B 1 125 ? 19.734 6.973 -6.07 1 87.06 125 LYS B C 1
ATOM 2075 O O . LYS B 1 125 ? 20.469 7.332 -5.156 1 87.06 125 LYS B O 1
ATOM 2080 N N . SER B 1 126 ? 20.484 6.5 -6.984 1 70.31 126 SER B N 1
ATOM 2081 C CA . SER B 1 126 ? 21.812 7.016 -7.301 1 70.31 126 SER B CA 1
ATOM 2082 C C . SER B 1 126 ? 21.891 8.516 -7.047 1 70.31 126 SER B C 1
ATOM 2084 O O . SER B 1 126 ? 22.938 9.023 -6.641 1 70.31 126 SER B O 1
ATOM 2086 N N . ASP B 1 127 ? 20.984 9.219 -7.297 1 57 127 ASP B N 1
ATOM 2087 C CA . ASP B 1 127 ? 21.172 10.664 -7.234 1 57 127 ASP B CA 1
ATOM 2088 C C . ASP B 1 127 ? 20.953 11.18 -5.816 1 57 127 ASP B C 1
ATOM 2090 O O . ASP B 1 127 ? 21.125 12.375 -5.559 1 57 127 ASP B O 1
ATOM 2094 N N . ALA B 1 128 ? 20.703 10.414 -4.941 1 54.19 128 ALA B N 1
ATOM 2095 C CA . ALA B 1 128 ? 20.031 10.938 -3.752 1 54.19 128 ALA B CA 1
ATOM 2096 C C . ALA B 1 128 ? 21.016 11.664 -2.846 1 54.19 128 ALA B C 1
ATOM 2098 O O . ALA B 1 128 ? 20.734 11.883 -1.663 1 54.19 128 ALA B O 1
ATOM 2099 N N . SER B 1 129 ? 22.234 11.906 -3.117 1 46.5 129 SER B N 1
ATOM 2100 C CA . SER B 1 129 ? 22.797 12.672 -2.006 1 46.5 129 SER B CA 1
ATOM 2101 C C . SER B 1 129 ? 22.031 13.977 -1.799 1 46.5 129 SER B C 1
ATOM 2103 O O . SER B 1 129 ? 21.875 14.766 -2.73 1 46.5 129 SER B O 1
ATOM 2105 N N . PRO B 1 130 ? 21.141 14.109 -0.98 1 46.69 130 PRO B N 1
ATOM 2106 C CA . PRO B 1 130 ? 20.812 15.508 -0.693 1 46.69 130 PRO B CA 1
ATOM 2107 C C . PRO B 1 130 ? 22.047 16.359 -0.432 1 46.69 130 PRO B C 1
ATOM 2109 O O . PRO B 1 130 ? 22.875 16.016 0.42 1 46.69 130 PRO B O 1
ATOM 2112 N N . GLU B 1 131 ? 22.781 16.828 -1.44 1 37.88 131 GLU B N 1
ATOM 2113 C CA . GLU B 1 131 ? 23.812 17.797 -1.139 1 37.88 131 GLU B CA 1
ATOM 2114 C C . GLU B 1 131 ? 23.312 18.875 -0.179 1 37.88 131 GLU B C 1
ATOM 2116 O O . GLU B 1 131 ? 22.359 19.594 -0.489 1 37.88 131 GLU B O 1
ATOM 2121 N N . GLY B 1 132 ? 23.094 18.641 1.033 1 34.06 132 GLY B N 1
ATOM 2122 C CA . GLY B 1 132 ? 23.266 19.766 1.936 1 34.06 132 GLY B CA 1
ATOM 2123 C C . GLY B 1 132 ? 24.438 20.641 1.567 1 34.06 132 GLY B C 1
ATOM 2124 O O . GLY B 1 132 ? 25.594 20.219 1.676 1 34.06 132 GLY B O 1
ATOM 2125 N N . ASP B 1 133 ? 24.422 21.391 0.415 1 29.27 133 ASP B N 1
ATOM 2126 C CA . ASP B 1 133 ? 25.281 22.562 0.506 1 29.27 133 ASP B CA 1
ATOM 2127 C C . ASP B 1 133 ? 24.875 23.469 1.666 1 29.27 133 ASP B C 1
ATOM 2129 O O . ASP B 1 133 ? 23.688 23.594 1.96 1 29.27 133 ASP B O 1
#

Sequence (266 aa):
MSRIAEVIVLASNAQEIMEPLTRRDPNRKWSGQFAAAGHGWVAEFVRRSGWVGLLEDLESQPWPSPHSVQVLIHDEEDDCFGLWMMHDGRLVEVPLPRTSRYFWRNHYTGEVDADCPGILMRTDKSDASPEGDMSRIAEVIVLASNAQEIMEPLTRRDPNRKWSGQFAAAGHGWVAEFVRRSGWVGLLEDLESQPWPSPHSVQVLIHDEEDDCFGLWMMHDGRLVEVPLPRTSRYFWRNHYTGEVDADC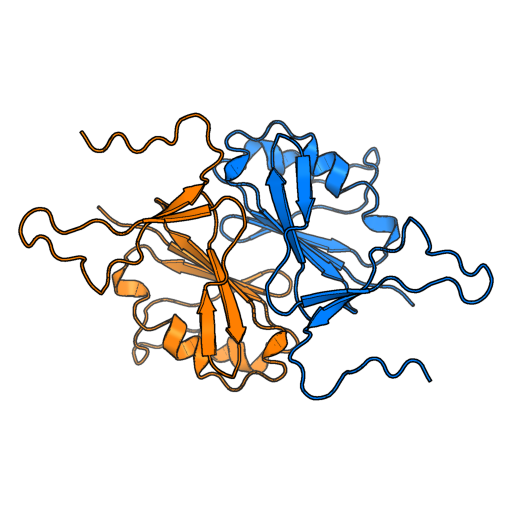PGILMRTDKSDASPEGD

Solvent-accessible surface area (backbone atoms only — not comparable to full-atom values): 15093 Å² total; per-residue (Å²): 129,76,45,40,32,41,39,36,42,34,42,54,85,34,60,80,75,44,50,68,49,48,38,82,52,93,84,48,74,29,62,64,46,36,40,82,44,88,78,28,31,37,34,72,32,64,35,65,73,30,50,42,56,42,66,62,53,62,45,66,50,89,58,80,40,49,70,22,32,36,37,36,40,30,47,70,80,27,45,37,65,46,44,27,34,48,54,96,82,35,66,39,76,55,78,51,86,61,49,46,74,43,70,67,50,35,86,84,74,64,40,59,56,86,83,54,86,47,35,39,36,57,66,74,51,86,74,66,67,80,72,80,122,131,76,45,40,31,40,40,37,42,34,41,56,84,34,63,78,74,44,51,69,49,48,38,81,52,92,84,50,74,29,61,63,46,35,40,84,43,89,78,29,30,36,34,72,34,64,35,66,73,30,49,43,55,41,66,60,53,62,45,66,50,87,59,80,40,49,72,23,32,35,38,35,40,29,46,69,80,26,44,36,66,46,42,27,35,50,54,96,82,34,68,40,76,54,79,50,85,62,49,48,73,43,71,65,49,35,84,85,74,63,40,58,55,84,82,55,86,51,34,39,36,51,65,77,45,86,75,50,67,75,73,80,120

pLDDT: mean 86.66, std 15.11, range [29.08, 98.5]

Foldseek 3Di:
DFKKKKKKKAAPPCCVQQVVQQDADPPDQAGWGWDDDVRITMTMDRHLSRCVCVQVVVLPTPGPDQQRIKMWMDIPQAPGTWIWGQDPSHTDTDDDPQKDFAFDQDPVVSHGDPSDPGYIYGNPPVPPPVPPD/DFKKKKKKKAAPPCCVQQVVQQDADPPDQAGWGWDDDVRITMTMDRHLSRCVCVQVVVLPTPGPDQQRIKMWMDIPQAPGTWIWGQDPSHTDTDDDPQKDFDFDQDPVVSHGDPSDPGYIYGNPPVVPPPPPD